Protein AF-A0A921H621-F1 (afdb_monomer_lite)

Structure (mmCIF, N/CA/C/O backbone):
data_AF-A0A921H621-F1
#
_entry.id   AF-A0A921H621-F1
#
loop_
_atom_site.group_PDB
_atom_site.id
_atom_site.type_symbol
_atom_site.label_atom_id
_atom_site.label_alt_id
_atom_site.label_comp_id
_atom_site.label_asym_id
_atom_site.label_entity_id
_atom_site.label_seq_id
_atom_site.pdbx_PDB_ins_code
_atom_site.Cartn_x
_atom_site.Cartn_y
_atom_site.Cartn_z
_atom_site.occupancy
_atom_site.B_iso_or_equiv
_atom_site.auth_seq_id
_atom_site.auth_comp_id
_atom_site.auth_asym_id
_atom_site.auth_atom_id
_atom_site.pdbx_PDB_model_num
ATOM 1 N N . THR A 1 1 ? -22.132 13.386 -13.753 1.00 52.19 1 THR A N 1
ATOM 2 C CA . THR A 1 1 ? -22.887 12.269 -14.350 1.00 52.19 1 THR A CA 1
ATOM 3 C C . THR A 1 1 ? -21.893 11.355 -15.025 1.00 52.19 1 THR A C 1
ATOM 5 O O . THR A 1 1 ? -20.913 11.857 -15.557 1.00 52.19 1 THR A O 1
ATOM 8 N N . TRP A 1 2 ? -22.067 10.043 -14.889 1.00 50.38 2 TRP A N 1
ATOM 9 C CA . TRP A 1 2 ? -21.289 9.062 -15.648 1.00 50.38 2 TRP A CA 1
ATOM 10 C C . TRP A 1 2 ? -21.918 8.936 -17.041 1.00 50.38 2 TRP A C 1
ATOM 12 O O . TRP A 1 2 ? -23.145 8.923 -17.140 1.00 50.38 2 TRP A O 1
ATOM 22 N N . GLU A 1 3 ? -21.096 8.891 -18.088 1.00 68.00 3 GLU A N 1
ATOM 23 C CA . GLU A 1 3 ? -21.515 8.662 -19.474 1.00 68.00 3 GLU A CA 1
ATOM 24 C C . GLU A 1 3 ? -20.720 7.474 -20.009 1.00 68.00 3 GLU A C 1
ATOM 26 O O . GLU A 1 3 ? -19.523 7.367 -19.742 1.00 68.00 3 GLU A O 1
ATOM 31 N N . GLU A 1 4 ? -21.371 6.597 -20.774 1.00 73.19 4 GLU A N 1
ATOM 32 C CA . GLU A 1 4 ? -20.728 5.403 -21.333 1.00 73.19 4 GLU A CA 1
ATOM 33 C C . GLU A 1 4 ? -19.503 5.757 -22.190 1.00 73.19 4 GLU A C 1
ATOM 35 O O . GLU A 1 4 ? -18.514 5.035 -22.185 1.00 73.19 4 GLU A O 1
ATOM 40 N N . ALA A 1 5 ? -19.522 6.917 -22.852 1.00 67.25 5 ALA A N 1
ATOM 41 C CA . ALA A 1 5 ? -18.410 7.428 -23.651 1.00 67.25 5 ALA A CA 1
ATOM 42 C C . ALA A 1 5 ? -17.109 7.668 -22.854 1.00 67.25 5 ALA A C 1
ATOM 44 O O . ALA A 1 5 ? -16.054 7.817 -23.463 1.00 67.25 5 ALA A O 1
ATOM 45 N N . PHE A 1 6 ? -17.162 7.700 -21.516 1.00 71.50 6 PHE A N 1
ATOM 46 C CA . PHE A 1 6 ? -15.984 7.831 -20.647 1.00 71.50 6 PHE A CA 1
ATOM 47 C C . PHE A 1 6 ? -15.452 6.488 -20.128 1.00 71.50 6 PHE A C 1
ATOM 49 O O . PHE A 1 6 ? -14.604 6.466 -19.235 1.00 71.50 6 PHE A O 1
ATOM 56 N N . ASP A 1 7 ? -15.961 5.367 -20.638 1.00 79.88 7 ASP A N 1
ATOM 57 C CA . ASP A 1 7 ? -15.446 4.042 -20.309 1.00 79.88 7 ASP A CA 1
ATOM 58 C C . ASP A 1 7 ? -14.025 3.867 -20.876 1.00 79.88 7 ASP A C 1
ATOM 60 O O . ASP A 1 7 ? -13.785 4.068 -22.069 1.00 79.88 7 ASP A O 1
ATOM 64 N N . LEU A 1 8 ? -13.084 3.464 -20.013 1.00 82.81 8 LEU A N 1
ATOM 65 C CA . LEU A 1 8 ? -11.672 3.263 -20.356 1.00 82.81 8 LEU A CA 1
ATOM 66 C C . LEU A 1 8 ? -11.482 2.294 -21.525 1.00 82.81 8 LEU A C 1
ATOM 68 O O . LEU A 1 8 ? -10.488 2.410 -22.236 1.00 82.81 8 LEU A O 1
ATOM 72 N N . LYS A 1 9 ? -12.430 1.376 -21.764 1.00 83.75 9 LYS A N 1
ATOM 73 C CA . LYS A 1 9 ? -12.361 0.440 -22.894 1.00 83.75 9 LYS A CA 1
ATOM 74 C C . LYS A 1 9 ? -12.246 1.138 -24.254 1.00 83.75 9 LYS A C 1
ATOM 76 O O . LYS A 1 9 ? -11.651 0.584 -25.170 1.00 83.75 9 LYS A O 1
ATOM 81 N N . TYR A 1 10 ? -12.790 2.351 -24.384 1.00 86.44 10 TYR A N 1
ATOM 82 C CA . TYR A 1 10 ? -12.729 3.132 -25.622 1.00 86.44 10 TYR A CA 1
ATOM 83 C C . TYR A 1 10 ? -11.367 3.803 -25.844 1.00 86.44 10 TYR A C 1
ATOM 85 O O . TYR A 1 10 ? -11.111 4.330 -26.923 1.00 86.44 10 TYR A O 1
ATOM 93 N N . GLU A 1 11 ? -10.477 3.759 -24.851 1.00 86.81 11 GLU A N 1
ATOM 94 C CA . GLU A 1 11 ? -9.093 4.213 -24.965 1.00 86.81 11 GLU A CA 1
ATOM 95 C C . GLU A 1 11 ? -8.113 3.062 -25.246 1.00 86.81 11 GLU A C 1
ATOM 97 O O . GLU A 1 11 ? -6.906 3.274 -25.150 1.00 86.81 11 GLU A O 1
ATOM 102 N N . MET A 1 12 ? -8.597 1.857 -25.565 1.00 89.25 12 MET A N 1
ATOM 103 C CA . MET A 1 12 ? -7.779 0.656 -25.758 1.00 89.25 12 MET A CA 1
ATOM 104 C C . MET A 1 12 ? -7.693 0.272 -27.242 1.00 89.25 12 MET A C 1
ATOM 106 O O . MET A 1 12 ? -8.711 0.162 -27.922 1.00 89.25 12 MET A O 1
ATOM 110 N N . GLY A 1 13 ? -6.481 0.026 -27.740 1.00 87.69 13 GLY A N 1
ATOM 111 C CA . GLY A 1 13 ? -6.232 -0.578 -29.053 1.00 87.69 13 GLY A CA 1
ATOM 112 C C . GLY A 1 13 ? -6.394 -2.098 -29.026 1.00 87.69 13 GLY A C 1
ATOM 113 O O . GLY A 1 13 ? -6.904 -2.684 -29.980 1.00 87.69 13 GLY A O 1
ATOM 114 N N . MET A 1 14 ? -6.030 -2.724 -27.905 1.00 87.88 14 MET A N 1
ATOM 115 C CA . MET A 1 14 ? -6.286 -4.128 -27.605 1.00 87.88 14 MET A CA 1
ATOM 116 C C . MET A 1 14 ? -6.887 -4.239 -26.201 1.00 87.88 14 MET A C 1
ATOM 118 O O . MET A 1 14 ? -6.365 -3.666 -25.250 1.00 87.88 14 MET A O 1
ATOM 122 N N . LEU A 1 15 ? -8.020 -4.930 -26.086 1.00 87.69 15 LEU A N 1
ATOM 123 C CA . LEU A 1 15 ? -8.720 -5.155 -24.821 1.00 87.69 15 LEU A CA 1
ATOM 124 C C . LEU A 1 15 ? -8.376 -6.553 -24.289 1.00 87.69 15 LEU A C 1
ATOM 126 O O . LEU A 1 15 ? -8.611 -7.521 -25.018 1.00 87.69 15 LEU A O 1
ATOM 130 N N . PRO A 1 16 ? -7.864 -6.695 -23.050 1.00 85.69 16 PRO A N 1
ATOM 131 C CA . PRO A 1 16 ? -7.760 -8.007 -22.430 1.00 85.69 16 PRO A CA 1
ATOM 132 C C . PRO A 1 16 ? -9.140 -8.564 -22.118 1.00 85.69 16 PRO A C 1
ATOM 134 O O . PRO A 1 16 ? -10.051 -7.823 -21.753 1.00 85.69 16 PRO A O 1
ATOM 137 N N . GLU A 1 17 ? -9.249 -9.888 -22.131 1.00 85.12 17 GLU A N 1
ATOM 138 C CA .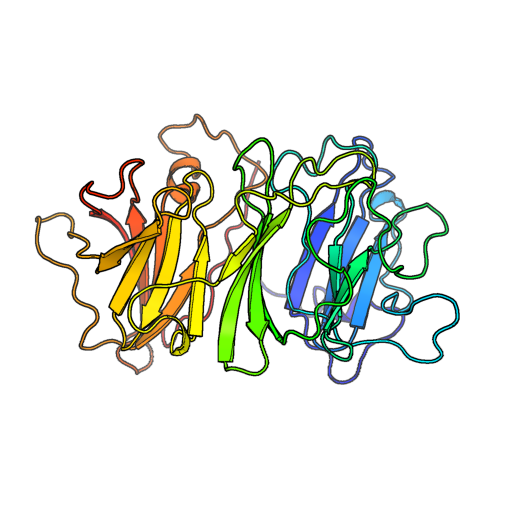 GLU A 1 17 ? -10.405 -10.596 -21.591 1.00 85.12 17 GLU A CA 1
ATOM 139 C C . GLU A 1 17 ? -9.979 -11.477 -20.403 1.00 85.12 17 GLU A C 1
ATOM 141 O O . GLU A 1 17 ? -9.191 -12.410 -20.590 1.00 85.12 17 GLU A O 1
ATOM 146 N N . PRO A 1 18 ? -10.475 -11.214 -19.174 1.00 88.44 18 PRO A N 1
ATOM 147 C CA . PRO A 1 18 ? -11.404 -10.140 -18.801 1.00 88.44 18 PRO A CA 1
ATOM 148 C C . PRO A 1 18 ? -10.720 -8.766 -18.641 1.00 88.44 18 PRO A C 1
ATOM 150 O O . PRO A 1 18 ? -9.624 -8.672 -18.085 1.00 88.44 18 PRO A O 1
ATOM 153 N N . PHE A 1 19 ? -11.406 -7.680 -19.017 1.00 89.44 19 PHE A N 1
ATOM 154 C CA . PHE A 1 19 ? -10.938 -6.311 -18.761 1.00 89.44 19 PHE A CA 1
ATOM 155 C C . PHE A 1 19 ? -11.317 -5.851 -17.348 1.00 89.44 19 PHE A C 1
ATOM 157 O O . PHE A 1 19 ? -12.438 -5.408 -17.095 1.00 89.44 19 PHE A O 1
ATOM 164 N N . ILE A 1 20 ? -10.372 -5.956 -16.409 1.00 90.31 20 ILE A N 1
ATOM 165 C CA . ILE A 1 20 ? -10.552 -5.510 -15.019 1.00 90.31 20 ILE A CA 1
ATOM 166 C C . ILE A 1 20 ? -9.404 -4.562 -14.651 1.00 90.31 20 ILE A C 1
ATOM 168 O O . ILE A 1 20 ? -8.333 -5.038 -14.266 1.00 90.31 20 ILE A O 1
ATOM 172 N N . PRO A 1 21 ? -9.594 -3.233 -14.770 1.00 91.06 21 PRO A N 1
ATOM 173 C CA . PRO A 1 21 ? -8.629 -2.243 -14.303 1.00 91.06 21 PRO A CA 1
ATOM 174 C C . PRO A 1 21 ? -8.384 -2.369 -12.799 1.00 91.06 21 PRO A C 1
ATOM 176 O O . PRO A 1 21 ? -9.325 -2.420 -12.008 1.00 91.06 21 PRO A O 1
ATOM 179 N N . THR A 1 22 ? -7.117 -2.389 -12.401 1.00 92.31 22 THR A N 1
ATOM 180 C CA . THR A 1 22 ? -6.699 -2.513 -10.998 1.00 92.31 22 THR A CA 1
ATOM 181 C C . THR A 1 22 ? -5.927 -1.295 -10.506 1.00 92.31 22 THR A C 1
ATOM 183 O O . THR A 1 22 ? -5.959 -0.992 -9.316 1.00 92.31 22 THR A O 1
ATOM 186 N N . CYS A 1 23 ? -5.262 -0.563 -11.403 1.00 91.12 23 CYS A N 1
ATOM 187 C CA . CYS A 1 23 ? -4.542 0.662 -11.074 1.00 91.12 23 CYS A CA 1
ATOM 188 C C . CYS A 1 23 ? -4.456 1.575 -12.301 1.00 91.12 23 CYS A C 1
ATOM 190 O O . CYS A 1 23 ? -4.172 1.109 -13.403 1.00 91.12 23 CYS A O 1
ATOM 192 N N . VAL A 1 24 ? -4.653 2.879 -12.102 1.00 88.38 24 VAL A N 1
ATOM 193 C CA . VAL A 1 24 ? -4.317 3.909 -13.091 1.00 88.38 24 VAL A CA 1
ATOM 194 C C . VAL A 1 24 ? -3.426 4.932 -12.410 1.00 88.38 24 VAL A C 1
ATOM 196 O O . VAL A 1 24 ? -3.808 5.499 -11.388 1.00 88.38 24 VAL A O 1
ATOM 199 N N . THR A 1 25 ? -2.251 5.187 -12.979 1.00 85.38 25 THR A N 1
ATOM 200 C CA . THR A 1 25 ? -1.370 6.259 -12.514 1.00 85.38 25 THR A CA 1
ATOM 201 C C . THR A 1 25 ? -0.901 7.108 -13.680 1.00 85.38 25 THR A C 1
ATOM 203 O O . THR A 1 25 ? -0.588 6.600 -14.757 1.00 85.38 25 THR A O 1
ATOM 206 N N . SER A 1 26 ? -0.825 8.412 -13.456 1.00 81.69 26 SER A N 1
ATOM 207 C CA . SER A 1 26 ? -0.150 9.333 -14.361 1.00 81.69 26 SER A CA 1
ATOM 208 C C . SER A 1 26 ? 1.239 9.614 -13.821 1.00 81.69 26 SER A C 1
ATOM 210 O O . SER A 1 26 ? 1.422 9.778 -12.620 1.00 81.69 26 SER A O 1
ATOM 212 N N . ILE A 1 27 ? 2.218 9.677 -14.707 1.00 79.31 27 ILE A N 1
ATOM 213 C CA . ILE A 1 27 ? 3.593 10.041 -14.401 1.00 79.31 27 ILE A CA 1
ATOM 214 C C . ILE A 1 27 ? 3.958 11.153 -15.368 1.00 79.31 27 ILE A C 1
ATOM 216 O O . ILE A 1 27 ? 3.923 10.949 -16.578 1.00 79.31 27 ILE A O 1
ATOM 220 N N . ALA A 1 28 ? 4.261 12.338 -14.850 1.00 65.44 28 ALA A N 1
ATOM 221 C CA . ALA A 1 28 ? 4.497 13.523 -15.660 1.00 65.44 28 ALA A CA 1
ATOM 222 C C . ALA A 1 28 ? 5.966 13.942 -15.551 1.00 65.44 28 ALA A C 1
ATOM 224 O O . ALA A 1 28 ? 6.347 14.639 -14.612 1.00 65.44 28 ALA A O 1
ATOM 225 N N . PRO A 1 29 ? 6.824 13.589 -16.520 1.00 57.16 29 PRO A N 1
ATOM 226 C CA . PRO A 1 29 ? 8.098 14.269 -16.634 1.00 57.16 29 PRO A CA 1
ATOM 227 C C . PRO A 1 29 ? 7.849 15.775 -16.721 1.00 57.16 29 PRO A C 1
ATOM 229 O O . PRO A 1 29 ? 6.798 16.201 -17.190 1.00 57.16 29 PRO A O 1
ATOM 232 N N . ARG A 1 30 ? 8.811 16.579 -16.268 1.00 54.41 30 ARG A N 1
ATOM 233 C CA . ARG A 1 30 ? 8.772 18.054 -16.167 1.00 54.41 30 ARG A CA 1
ATOM 234 C C . ARG A 1 30 ? 8.197 18.812 -17.392 1.00 54.41 30 ARG A C 1
ATOM 236 O O . ARG A 1 30 ? 7.908 20.001 -17.285 1.00 54.41 30 ARG A O 1
ATOM 243 N N . ASP A 1 31 ? 8.027 18.146 -18.531 1.00 57.22 31 ASP A N 1
ATOM 244 C CA . ASP A 1 31 ? 7.355 18.615 -19.737 1.00 57.22 31 ASP A CA 1
ATOM 245 C C . ASP A 1 31 ? 6.106 17.750 -20.040 1.00 57.22 31 ASP A C 1
ATOM 247 O O . ASP A 1 31 ? 6.178 16.524 -20.172 1.00 57.22 31 ASP A O 1
ATOM 251 N N . TRP A 1 32 ? 4.950 18.413 -20.175 1.00 56.50 32 TRP A N 1
ATOM 252 C CA . TRP A 1 32 ? 3.639 17.802 -20.433 1.00 56.50 32 TRP A CA 1
ATOM 253 C C . TRP A 1 32 ? 3.633 16.876 -21.658 1.00 56.50 32 TRP A C 1
ATOM 255 O O . TRP A 1 32 ? 2.858 15.918 -21.684 1.00 56.50 32 TRP A O 1
ATOM 265 N N . SER A 1 33 ? 4.522 17.111 -22.630 1.00 59.31 33 SER A N 1
ATOM 266 C CA . SER A 1 33 ? 4.672 16.291 -23.839 1.00 59.31 33 SER A CA 1
ATOM 267 C C . SER A 1 33 ? 5.149 14.850 -23.582 1.00 59.31 33 SER A C 1
ATOM 269 O O . SER A 1 33 ? 5.024 13.995 -24.463 1.00 59.31 33 SER A O 1
ATOM 271 N N . TYR A 1 34 ? 5.622 14.543 -22.367 1.00 66.12 34 TYR A N 1
ATOM 272 C CA . TYR A 1 34 ? 6.113 13.213 -21.993 1.00 66.12 34 TYR A CA 1
ATOM 273 C C . TYR A 1 34 ? 5.295 12.526 -20.900 1.00 66.12 34 TYR A C 1
ATOM 275 O O . TYR A 1 34 ? 5.684 11.451 -20.443 1.00 66.12 34 TYR A O 1
ATOM 283 N N . THR A 1 35 ? 4.152 13.085 -20.495 1.00 77.25 35 THR A N 1
ATOM 284 C CA . THR A 1 35 ? 3.306 12.447 -19.475 1.00 77.25 35 THR A CA 1
ATOM 285 C C . THR A 1 35 ? 2.885 11.051 -19.930 1.00 77.25 35 THR A C 1
ATOM 287 O O . THR A 1 35 ? 2.374 10.876 -21.038 1.00 77.25 35 THR A O 1
ATOM 290 N N . ARG A 1 36 ? 3.117 10.050 -19.080 1.00 81.12 36 ARG A N 1
ATOM 291 C CA . ARG A 1 36 ? 2.735 8.654 -19.284 1.00 81.12 36 ARG A CA 1
ATOM 292 C C . ARG A 1 36 ? 1.560 8.321 -18.383 1.00 81.12 36 ARG A C 1
ATOM 294 O O . ARG A 1 36 ? 1.655 8.491 -17.172 1.00 81.12 36 ARG A O 1
ATOM 301 N N . ASN A 1 37 ? 0.474 7.823 -18.960 1.00 87.12 37 ASN A N 1
ATOM 302 C CA . ASN A 1 37 ? -0.556 7.153 -18.178 1.00 87.12 37 ASN A CA 1
ATOM 303 C C . ASN A 1 37 ? -0.293 5.658 -18.230 1.00 87.12 37 ASN A C 1
ATOM 305 O O . ASN A 1 37 ? -0.152 5.099 -19.314 1.00 87.12 37 ASN A O 1
ATOM 309 N N . ILE A 1 38 ? -0.263 5.030 -17.064 1.00 90.38 38 ILE A N 1
ATOM 310 C CA . ILE A 1 38 ? -0.059 3.598 -16.898 1.00 90.38 38 ILE A CA 1
ATOM 311 C C . ILE A 1 38 ? -1.359 3.019 -16.370 1.00 90.38 38 ILE A C 1
ATOM 313 O O . ILE A 1 38 ? -1.913 3.521 -15.391 1.00 90.38 38 ILE A O 1
ATOM 317 N N . LEU A 1 39 ? -1.840 1.985 -17.044 1.00 92.94 39 LEU A N 1
ATOM 318 C CA . LEU A 1 39 ? -3.021 1.225 -16.679 1.00 92.94 39 LEU A CA 1
ATOM 319 C C . LEU A 1 39 ? -2.582 -0.208 -16.395 1.00 92.94 39 LEU A C 1
ATOM 321 O O . LEU A 1 39 ? -2.021 -0.877 -17.258 1.00 92.94 39 LEU A O 1
ATOM 325 N N . LEU A 1 40 ? -2.850 -0.671 -15.182 1.00 94.81 40 LEU A N 1
ATOM 326 C CA . LEU A 1 40 ? -2.719 -2.072 -14.817 1.00 94.81 40 LEU A CA 1
ATOM 327 C C . LEU A 1 40 ? -4.103 -2.707 -14.846 1.00 94.81 40 LEU A C 1
ATOM 329 O O . LEU A 1 40 ? -5.074 -2.132 -14.345 1.00 94.81 40 LEU A O 1
ATOM 333 N N . THR A 1 41 ? -4.178 -3.904 -15.404 1.00 93.50 41 THR A N 1
ATOM 334 C CA . THR A 1 41 ? -5.318 -4.804 -15.238 1.00 93.50 41 THR A CA 1
ATOM 335 C C . THR A 1 41 ? -4.898 -6.000 -14.385 1.00 93.50 41 THR A C 1
ATOM 337 O O . THR A 1 41 ? -3.776 -6.059 -13.881 1.00 93.50 41 THR A O 1
ATOM 340 N N . THR A 1 42 ? -5.787 -6.969 -14.185 1.00 88.81 42 THR A N 1
ATOM 341 C CA . THR A 1 42 ? -5.431 -8.235 -13.524 1.00 88.81 42 THR A CA 1
ATOM 342 C C . THR A 1 42 ? -4.451 -9.089 -14.338 1.00 88.81 42 THR A C 1
ATOM 344 O O . THR A 1 42 ? -3.848 -10.007 -13.780 1.00 88.81 42 THR A O 1
ATOM 347 N N . THR A 1 43 ? -4.290 -8.815 -15.636 1.00 90.44 43 THR A N 1
ATOM 348 C CA . THR A 1 43 ? -3.511 -9.646 -16.567 1.00 90.44 43 THR A CA 1
ATOM 349 C C . THR A 1 43 ? -2.438 -8.893 -17.341 1.00 90.44 43 THR A C 1
ATOM 351 O O . THR A 1 43 ? -1.474 -9.510 -17.780 1.00 90.44 43 THR A O 1
ATOM 354 N N . GLU A 1 44 ? -2.589 -7.584 -17.524 1.00 93.31 44 GLU A N 1
ATOM 355 C CA . GLU A 1 44 ? -1.813 -6.815 -18.496 1.00 93.31 44 GLU A CA 1
ATOM 356 C C . GLU A 1 44 ? -1.422 -5.425 -17.995 1.00 93.31 44 GLU A C 1
ATOM 358 O O . GLU A 1 44 ? -2.106 -4.822 -17.163 1.00 93.31 44 GLU A O 1
ATOM 363 N N . VAL A 1 45 ? -0.319 -4.913 -18.545 1.00 94.44 45 VAL A N 1
ATOM 364 C CA . VAL A 1 45 ? 0.223 -3.576 -18.278 1.00 94.44 45 VAL A CA 1
ATOM 365 C C . VAL A 1 45 ? 0.140 -2.763 -19.557 1.00 94.44 45 VAL A C 1
ATOM 367 O O . VAL A 1 45 ? 0.691 -3.164 -20.576 1.00 94.44 45 VAL A O 1
ATOM 370 N N . TYR A 1 46 ? -0.476 -1.594 -19.491 1.00 92.06 46 TYR A N 1
ATOM 371 C CA . TYR A 1 46 ? -0.598 -0.667 -20.606 1.00 92.06 46 TYR A CA 1
ATOM 372 C C . TYR A 1 46 ? 0.031 0.675 -20.261 1.00 92.06 46 TYR A C 1
ATOM 374 O O . TYR A 1 46 ? -0.063 1.149 -19.128 1.00 92.06 46 TYR A O 1
ATOM 382 N N . CYS A 1 47 ? 0.633 1.323 -21.254 1.00 89.06 47 CYS A N 1
ATOM 383 C CA . CYS A 1 47 ? 1.213 2.652 -21.116 1.00 89.06 47 CYS A CA 1
ATOM 384 C C . CYS A 1 47 ? 0.877 3.493 -22.348 1.00 89.06 47 CYS A C 1
ATOM 386 O O . CYS A 1 47 ? 0.974 3.006 -23.472 1.00 89.06 47 CYS A O 1
ATOM 388 N N . LYS A 1 48 ? 0.488 4.756 -22.150 1.00 85.06 48 LYS A N 1
ATOM 389 C CA . LYS A 1 48 ? 0.244 5.709 -23.244 1.00 85.06 48 LYS A CA 1
ATOM 390 C C . LYS A 1 48 ? 0.868 7.069 -22.962 1.00 85.06 48 LYS A C 1
ATOM 392 O O . LYS A 1 48 ? 0.926 7.502 -21.809 1.00 85.06 48 LYS A O 1
ATOM 397 N N . ASN A 1 49 ? 1.291 7.773 -24.013 1.00 79.44 49 ASN A N 1
ATOM 398 C CA . ASN A 1 49 ? 1.729 9.168 -23.922 1.00 79.44 49 ASN A CA 1
ATOM 399 C C . ASN A 1 49 ? 0.520 10.111 -24.057 1.00 79.44 49 ASN A C 1
ATOM 401 O O . ASN A 1 49 ? -0.154 10.129 -25.087 1.00 79.44 49 ASN A O 1
ATOM 405 N N . VAL A 1 50 ? 0.277 10.922 -23.025 1.00 74.12 50 VAL A N 1
ATOM 406 C CA . VAL A 1 50 ? -0.858 11.857 -22.952 1.00 74.12 50 VAL A CA 1
ATOM 407 C C . VAL A 1 50 ? -0.686 13.052 -23.893 1.00 74.12 50 VAL A C 1
ATOM 409 O O . VAL A 1 50 ? -1.656 13.503 -24.495 1.00 74.12 50 VAL A O 1
ATOM 412 N N . GLY A 1 51 ? 0.538 13.558 -24.059 1.00 67.31 51 GLY A N 1
ATOM 413 C CA . GLY A 1 51 ? 0.822 14.763 -24.845 1.00 67.31 51 GLY A CA 1
ATOM 414 C C . GLY A 1 51 ? 0.644 14.593 -26.355 1.00 67.31 51 GLY A C 1
ATOM 415 O O . GLY A 1 51 ? 0.575 15.580 -27.0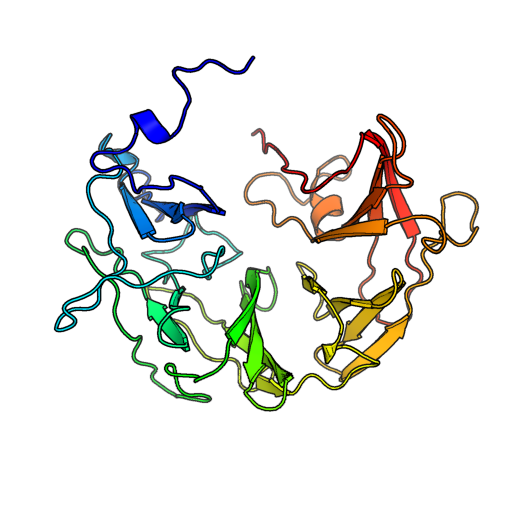77 1.00 67.31 51 GLY A O 1
ATOM 416 N N . SER A 1 52 ? 0.565 13.353 -26.839 1.00 67.56 52 SER A N 1
ATOM 417 C CA . SER A 1 52 ? 0.434 13.035 -28.267 1.00 67.56 52 SER A CA 1
ATOM 418 C C . SER A 1 52 ? -0.952 12.499 -28.659 1.00 67.56 52 SER A C 1
ATOM 420 O O . SER A 1 52 ? -1.161 12.167 -29.820 1.00 67.56 52 SER A O 1
ATOM 422 N N . GLY A 1 53 ? -1.900 12.414 -27.714 1.00 66.06 53 GLY A N 1
ATOM 423 C CA . GLY A 1 53 ? -3.262 11.931 -27.981 1.00 66.06 53 GLY A CA 1
ATOM 424 C C . GLY A 1 53 ? -3.370 10.429 -28.275 1.00 66.06 53 GLY A C 1
ATOM 425 O O . GLY A 1 53 ? -4.371 10.003 -28.846 1.00 66.06 53 GLY A O 1
ATOM 426 N N . TYR A 1 54 ? -2.359 9.633 -27.910 1.00 76.88 54 TYR A N 1
ATOM 427 C CA . TYR A 1 54 ? -2.364 8.188 -28.148 1.00 76.88 54 TYR A CA 1
ATOM 428 C C . TYR A 1 54 ? -3.357 7.450 -27.241 1.00 76.88 54 TYR A C 1
ATOM 430 O O . TYR A 1 54 ? -3.678 7.895 -26.135 1.00 76.88 54 TYR A O 1
ATOM 438 N N . ILE A 1 55 ? -3.799 6.289 -27.718 1.00 85.44 55 ILE A N 1
ATOM 439 C CA . ILE A 1 55 ? -4.562 5.289 -26.965 1.00 85.44 55 ILE A CA 1
ATOM 440 C C . ILE A 1 55 ? -3.607 4.294 -26.279 1.00 85.44 55 ILE A C 1
ATOM 442 O O . ILE A 1 55 ? -2.399 4.314 -26.511 1.00 85.44 55 ILE A O 1
ATOM 446 N N . TYR A 1 56 ? -4.131 3.424 -25.421 1.00 88.69 56 TYR A N 1
ATOM 447 C CA . TYR A 1 56 ? -3.407 2.267 -24.899 1.00 88.69 56 TYR A CA 1
ATOM 448 C C . TYR A 1 56 ? -3.333 1.182 -25.980 1.00 88.69 56 TYR A C 1
ATOM 450 O O . TYR A 1 56 ? -4.268 0.406 -26.138 1.00 88.69 56 TYR A O 1
ATOM 458 N N . GLU A 1 57 ? -2.257 1.156 -26.764 1.00 86.12 57 GLU A N 1
ATOM 459 C CA . GLU A 1 57 ? -2.176 0.314 -27.967 1.00 86.12 57 GLU A CA 1
ATOM 460 C C . GLU A 1 57 ? -2.027 -1.182 -27.657 1.00 86.12 57 GLU A C 1
ATOM 462 O O . GLU A 1 57 ? -2.956 -1.954 -27.884 1.00 86.12 57 GLU A O 1
ATOM 467 N N . LEU A 1 58 ? -0.859 -1.585 -27.149 1.00 89.38 58 LEU A N 1
ATOM 468 C CA . LEU A 1 58 ? -0.493 -2.976 -26.885 1.00 89.38 58 LEU A CA 1
ATOM 469 C C . LEU A 1 58 ? 0.014 -3.140 -25.442 1.00 89.38 58 LEU A C 1
ATOM 471 O O . LEU A 1 58 ? 0.581 -2.192 -24.885 1.00 89.38 58 LEU A O 1
ATOM 475 N N . PRO A 1 59 ? -0.159 -4.330 -24.841 1.00 91.50 59 PRO A N 1
ATOM 476 C CA . PRO A 1 59 ? 0.374 -4.644 -23.526 1.00 91.50 59 PRO A CA 1
ATOM 477 C C . PRO A 1 59 ? 1.907 -4.632 -23.535 1.00 91.50 59 PRO A C 1
ATOM 479 O O . PRO A 1 59 ? 2.541 -5.047 -24.502 1.00 91.50 59 PRO A O 1
ATOM 482 N N . GLN A 1 60 ? 2.493 -4.171 -22.431 1.00 92.88 60 GLN A N 1
ATOM 483 C CA . GLN A 1 60 ? 3.938 -3.985 -22.239 1.00 92.88 60 GLN A CA 1
ATOM 484 C C . GLN A 1 60 ? 4.508 -4.846 -21.097 1.00 92.88 60 GLN A C 1
ATOM 486 O O . GLN A 1 60 ? 5.659 -4.683 -20.686 1.00 92.88 60 GLN A O 1
ATOM 491 N N . ASN A 1 61 ? 3.711 -5.771 -20.553 1.00 94.25 61 ASN A N 1
ATOM 492 C CA . ASN A 1 61 ? 4.112 -6.753 -19.537 1.00 94.25 61 ASN A CA 1
ATOM 493 C C . ASN A 1 61 ? 4.817 -7.971 -20.145 1.00 94.25 61 ASN A C 1
ATOM 495 O O . ASN A 1 61 ? 4.494 -9.110 -19.824 1.00 94.25 61 ASN A O 1
ATOM 499 N N . ASN A 1 62 ? 5.772 -7.733 -21.033 1.00 93.94 62 ASN A N 1
ATOM 500 C CA . ASN A 1 62 ? 6.710 -8.720 -21.552 1.00 93.94 62 ASN A CA 1
ATOM 501 C C . ASN A 1 62 ? 8.136 -8.329 -21.152 1.00 93.94 62 ASN A C 1
ATOM 503 O O . ASN A 1 62 ? 8.414 -7.163 -20.882 1.00 93.94 62 ASN A O 1
ATOM 507 N N . ILE A 1 63 ? 9.050 -9.292 -21.134 1.00 93.19 63 ILE A N 1
ATOM 508 C CA . ILE A 1 63 ? 10.491 -9.044 -21.032 1.00 93.19 63 ILE A CA 1
ATOM 509 C C . ILE A 1 63 ? 11.131 -9.534 -22.330 1.00 93.19 63 ILE A C 1
ATOM 511 O O . ILE A 1 63 ? 10.706 -10.541 -22.895 1.00 93.19 63 ILE A O 1
ATOM 515 N N . LEU A 1 64 ? 12.123 -8.796 -22.837 1.00 87.69 64 LEU A N 1
ATOM 516 C CA . LEU A 1 64 ? 12.874 -9.212 -24.021 1.00 87.69 64 LEU A CA 1
ATOM 517 C C . LEU A 1 64 ? 13.442 -10.623 -23.795 1.00 87.69 64 LEU A C 1
ATOM 519 O O . LEU A 1 64 ? 13.964 -10.892 -22.721 1.00 87.69 64 LEU A O 1
ATOM 523 N N . GLU A 1 65 ? 13.356 -11.491 -24.805 1.00 86.88 65 GLU A N 1
ATOM 524 C CA . GLU A 1 65 ? 13.757 -12.914 -24.749 1.00 86.88 65 GLU A CA 1
ATOM 525 C C . GLU A 1 65 ? 12.771 -13.856 -24.033 1.00 86.88 65 GLU A C 1
ATOM 527 O O . GLU A 1 65 ? 12.936 -15.073 -24.113 1.00 86.88 65 GLU A O 1
ATOM 532 N N . GLU A 1 66 ? 11.704 -13.342 -23.415 1.00 92.12 66 GLU A N 1
ATOM 533 C CA . GLU A 1 66 ? 10.623 -14.167 -22.871 1.00 92.12 66 GLU A CA 1
ATOM 534 C C . GLU A 1 66 ? 9.441 -14.241 -23.846 1.00 92.12 66 GLU A C 1
ATOM 536 O O . GLU A 1 66 ? 8.985 -13.235 -24.388 1.00 92.12 66 GLU A O 1
ATOM 541 N N . GLU A 1 67 ? 8.920 -15.449 -24.078 1.00 84.31 67 GLU A N 1
ATOM 542 C CA . GLU A 1 67 ? 7.839 -15.672 -25.054 1.00 84.31 67 GLU A CA 1
ATOM 543 C C . GLU A 1 67 ? 6.462 -15.205 -24.566 1.00 84.31 67 GLU A C 1
ATOM 545 O O . GLU A 1 67 ? 5.550 -15.015 -25.372 1.00 84.31 67 GLU A O 1
ATOM 550 N N . LYS A 1 68 ? 6.277 -15.075 -23.248 1.00 88.94 68 LYS A N 1
ATOM 551 C CA . LYS A 1 68 ? 4.972 -14.832 -22.627 1.00 88.94 68 LYS A CA 1
ATOM 552 C C . LYS A 1 68 ? 4.951 -13.513 -21.879 1.00 88.94 68 LYS A C 1
ATOM 554 O O . LYS A 1 68 ? 5.941 -13.099 -21.283 1.00 88.94 68 LYS A O 1
ATOM 559 N N . THR A 1 69 ? 3.778 -12.893 -21.879 1.00 92.31 69 THR A N 1
ATOM 560 C CA . THR A 1 69 ? 3.463 -11.818 -20.948 1.00 92.31 69 THR A CA 1
ATOM 561 C C . THR A 1 69 ? 3.227 -12.373 -19.540 1.00 92.31 69 THR A C 1
ATOM 563 O O . THR A 1 69 ? 2.994 -13.573 -19.372 1.00 92.31 69 THR A O 1
ATOM 566 N N . PHE A 1 70 ? 3.287 -11.508 -18.527 1.00 95.06 70 PHE A N 1
ATOM 567 C CA . PHE A 1 70 ? 3.109 -11.885 -17.120 1.00 95.06 70 PHE A CA 1
ATOM 568 C C . PHE A 1 70 ? 2.003 -11.086 -16.425 1.00 95.06 70 PHE A C 1
ATOM 570 O O . PHE A 1 70 ? 1.812 -9.901 -16.700 1.00 95.06 70 PHE A O 1
ATOM 577 N N . LYS A 1 71 ? 1.301 -11.691 -15.466 1.00 95.62 71 LYS A N 1
ATOM 578 C CA . LYS A 1 71 ? 0.363 -10.968 -14.596 1.00 95.62 71 LYS A CA 1
ATOM 579 C C . LYS A 1 71 ? 1.089 -10.018 -13.652 1.00 95.62 71 LYS A C 1
ATOM 581 O O . LYS A 1 71 ? 2.204 -10.280 -13.203 1.00 95.62 71 LYS A O 1
ATOM 586 N N . VAL A 1 72 ? 0.420 -8.920 -13.312 1.00 95.81 72 VAL A N 1
ATOM 587 C CA . VAL A 1 72 ? 0.996 -7.838 -12.512 1.00 95.81 72 VAL A CA 1
ATOM 588 C C . VAL A 1 72 ? 0.213 -7.613 -11.221 1.00 95.81 72 VAL A C 1
ATOM 590 O O . VAL A 1 72 ? -1.013 -7.725 -11.184 1.00 95.81 72 VAL A O 1
ATOM 593 N N . ALA A 1 73 ? 0.920 -7.282 -10.141 1.00 97.12 73 ALA A N 1
ATOM 594 C CA . ALA A 1 73 ? 0.293 -6.802 -8.914 1.00 97.12 73 ALA A CA 1
ATOM 595 C C . ALA A 1 73 ? -0.454 -5.468 -9.148 1.00 97.12 73 ALA A C 1
ATOM 597 O O . ALA A 1 73 ? -0.032 -4.668 -9.983 1.00 97.12 73 ALA A O 1
ATOM 598 N N . PRO A 1 74 ? -1.530 -5.172 -8.394 1.00 95.38 74 PRO A N 1
ATOM 599 C CA . PRO A 1 74 ? -2.414 -4.026 -8.638 1.00 95.38 74 PRO A CA 1
ATOM 600 C C . PRO A 1 74 ? -1.841 -2.692 -8.118 1.00 95.38 74 PRO A C 1
ATOM 602 O O . PRO A 1 74 ? -2.521 -1.931 -7.433 1.00 95.38 74 PRO A O 1
ATOM 605 N N . VAL A 1 75 ? -0.566 -2.410 -8.384 1.00 94.31 75 VAL A N 1
ATOM 606 C CA . VAL A 1 75 ? 0.138 -1.231 -7.871 1.00 94.31 75 VAL A CA 1
ATOM 607 C C . VAL A 1 75 ? 1.307 -0.852 -8.773 1.00 94.31 75 VAL A C 1
ATOM 609 O O . VAL A 1 75 ? 2.111 -1.696 -9.165 1.00 94.31 75 VAL A O 1
ATOM 612 N N . VAL A 1 76 ? 1.430 0.442 -9.060 1.00 93.50 76 VAL A N 1
ATOM 613 C CA . VAL A 1 76 ? 2.641 1.011 -9.655 1.00 93.50 76 VAL A CA 1
ATOM 614 C C . VAL A 1 76 ? 3.537 1.539 -8.543 1.00 93.50 76 VAL A C 1
ATOM 616 O O . VAL A 1 76 ? 3.153 2.458 -7.817 1.00 93.50 76 VAL A O 1
ATOM 619 N N . ILE A 1 77 ? 4.735 0.968 -8.423 1.00 92.88 77 ILE A N 1
ATOM 620 C CA . ILE A 1 77 ? 5.736 1.404 -7.453 1.00 92.88 77 ILE A CA 1
ATOM 621 C C . ILE A 1 77 ? 6.627 2.455 -8.115 1.00 92.88 77 ILE A C 1
ATOM 623 O O . ILE A 1 77 ? 7.320 2.185 -9.097 1.00 92.88 77 ILE A O 1
ATOM 627 N N . THR A 1 78 ? 6.582 3.675 -7.596 1.00 88.25 78 THR A N 1
ATOM 628 C CA . THR A 1 78 ? 7.322 4.827 -8.119 1.00 88.25 78 THR A CA 1
ATOM 629 C C . THR A 1 78 ? 7.399 5.923 -7.051 1.00 88.25 78 THR A C 1
ATOM 631 O O . THR A 1 78 ? 7.043 5.710 -5.894 1.00 88.25 78 THR A O 1
ATOM 634 N N . SER A 1 79 ? 7.881 7.111 -7.404 1.00 76.38 79 SER A N 1
ATOM 635 C CA . SER A 1 79 ? 7.984 8.213 -6.452 1.00 76.38 79 SER A CA 1
ATOM 636 C C . SER A 1 79 ? 6.594 8.659 -5.986 1.00 76.38 79 SER A C 1
ATOM 638 O O . SER A 1 79 ? 5.752 9.030 -6.800 1.00 76.38 79 SER A O 1
ATOM 640 N N . GLY A 1 80 ? 6.348 8.674 -4.673 1.00 63.09 80 GLY A N 1
ATOM 641 C CA . GLY A 1 80 ? 5.166 9.318 -4.095 1.00 63.09 80 GLY A CA 1
ATOM 642 C C . GLY A 1 80 ? 5.252 10.853 -4.043 1.00 63.09 80 GLY A C 1
ATOM 643 O O . GLY A 1 80 ? 4.255 11.532 -3.791 1.00 63.09 80 GLY A O 1
ATOM 644 N N . GLU A 1 81 ? 6.435 11.418 -4.290 1.00 63.50 81 GLU A N 1
ATOM 645 C CA . GLU A 1 81 ? 6.703 12.856 -4.287 1.00 63.50 81 GLU A CA 1
ATOM 646 C C . GLU A 1 81 ? 7.035 13.352 -5.693 1.00 63.50 81 GLU A C 1
ATOM 648 O O . GLU A 1 81 ? 7.810 12.731 -6.419 1.00 63.50 81 GLU A O 1
ATOM 653 N N . ASP A 1 82 ? 6.431 14.477 -6.074 1.00 55.94 82 ASP A N 1
ATOM 654 C CA . ASP A 1 82 ? 6.718 15.209 -7.304 1.00 55.94 82 ASP A CA 1
ATOM 655 C C . ASP A 1 82 ? 6.861 14.338 -8.562 1.00 55.94 82 ASP A C 1
ATOM 657 O O . ASP A 1 82 ? 7.765 14.537 -9.378 1.00 55.94 82 ASP A O 1
ATOM 661 N N . ILE A 1 83 ? 5.896 13.434 -8.787 1.00 57.12 83 ILE A N 1
ATOM 662 C CA . ILE A 1 83 ? 5.748 12.694 -10.057 1.00 57.12 83 ILE A CA 1
ATOM 663 C C . ILE A 1 83 ? 5.718 13.614 -11.287 1.00 57.12 83 ILE A C 1
ATOM 665 O O . ILE A 1 83 ? 5.793 13.114 -12.402 1.00 57.12 83 ILE A O 1
ATOM 669 N N . THR A 1 84 ? 5.536 14.926 -11.068 1.00 52.78 84 THR A N 1
ATOM 670 C CA . THR A 1 84 ? 5.413 16.000 -12.054 1.00 52.78 84 THR A CA 1
ATOM 671 C C . THR A 1 84 ? 6.714 16.767 -12.332 1.00 52.78 84 THR A C 1
ATOM 673 O O . THR A 1 84 ? 6.705 17.685 -13.150 1.00 52.78 84 THR A O 1
ATOM 676 N N . SER A 1 85 ? 7.813 16.495 -11.614 1.00 55.38 85 SER A N 1
ATOM 677 C CA . SER A 1 85 ? 9.080 17.243 -11.756 1.00 55.38 85 SER A CA 1
ATOM 678 C C . SER A 1 85 ? 10.296 16.365 -12.073 1.00 55.38 85 SER A C 1
ATOM 680 O O . SER A 1 85 ? 11.369 16.895 -12.378 1.00 55.38 85 SER A O 1
ATOM 682 N N . GLN A 1 86 ? 10.136 15.038 -12.055 1.00 61.16 86 GLN A N 1
ATOM 683 C CA . GLN A 1 86 ? 11.227 14.090 -12.272 1.00 61.16 86 GLN A CA 1
ATOM 684 C C . GLN A 1 86 ? 11.443 13.779 -13.756 1.00 61.16 86 GLN A C 1
ATOM 686 O O . GLN A 1 86 ? 10.499 13.563 -14.508 1.00 61.16 86 GLN A O 1
ATOM 691 N N . TRP A 1 87 ? 12.703 13.715 -14.184 1.00 59.50 87 TRP A N 1
ATOM 692 C CA . TRP A 1 87 ? 13.060 13.172 -15.495 1.00 59.50 87 TRP A CA 1
ATOM 693 C C . TRP A 1 87 ? 12.983 11.643 -15.430 1.00 59.50 87 TRP A C 1
ATOM 695 O O . TRP A 1 87 ? 13.821 11.037 -14.768 1.00 59.50 87 TRP A O 1
ATOM 705 N N . GLU A 1 88 ? 11.969 11.056 -16.077 1.00 68.50 88 GLU A N 1
ATOM 706 C CA . GLU A 1 88 ? 11.769 9.601 -16.220 1.00 68.50 88 GLU A CA 1
ATOM 707 C C . GLU A 1 88 ? 11.863 8.834 -14.885 1.00 68.50 88 GLU A C 1
ATOM 709 O O . GLU A 1 88 ? 12.825 8.096 -14.665 1.00 68.50 88 GLU A O 1
ATOM 714 N N . PRO A 1 89 ? 10.917 8.999 -13.940 1.00 75.81 89 PRO A N 1
ATOM 715 C CA . PRO A 1 89 ? 10.967 8.218 -12.707 1.00 75.81 89 PRO A CA 1
ATOM 716 C C . PRO A 1 89 ? 10.844 6.724 -13.043 1.00 75.81 89 PRO A C 1
ATOM 718 O O . PRO A 1 89 ? 10.065 6.361 -13.931 1.00 75.81 89 PRO A O 1
ATOM 721 N N . PRO A 1 90 ? 11.595 5.837 -12.364 1.00 86.19 90 PRO A N 1
ATOM 722 C CA . PRO A 1 90 ? 11.445 4.416 -12.606 1.00 86.19 90 PRO A CA 1
ATOM 723 C C . PRO A 1 90 ? 10.030 3.980 -12.218 1.00 86.19 90 PRO A C 1
ATOM 725 O O . PRO A 1 90 ? 9.456 4.429 -11.218 1.00 86.19 90 PRO A O 1
ATOM 728 N N . VAL A 1 91 ? 9.492 3.074 -13.021 1.00 90.69 91 VAL A N 1
ATOM 729 C CA . VAL A 1 91 ? 8.234 2.387 -12.757 1.00 90.69 91 VAL A CA 1
ATOM 730 C C . VAL A 1 91 ? 8.568 0.952 -12.452 1.00 90.69 91 VAL A C 1
ATOM 732 O O . VAL A 1 91 ? 8.960 0.202 -13.342 1.00 90.69 91 VAL A O 1
ATOM 735 N N . ILE A 1 92 ? 8.438 0.591 -11.185 1.00 94.81 92 ILE A N 1
ATOM 736 C CA . ILE A 1 92 ? 8.644 -0.765 -10.712 1.00 94.81 92 ILE A CA 1
ATOM 737 C C . ILE A 1 92 ? 7.274 -1.430 -10.599 1.00 94.81 92 ILE A C 1
ATOM 739 O O . ILE A 1 92 ? 6.318 -0.860 -10.070 1.00 94.81 92 ILE A O 1
ATOM 743 N N . LEU A 1 93 ? 7.189 -2.647 -11.113 1.00 97.19 93 LEU A N 1
ATOM 744 C CA . LEU A 1 93 ? 6.020 -3.509 -11.058 1.00 97.19 93 LEU A CA 1
ATOM 745 C C . LEU A 1 93 ? 6.422 -4.834 -10.407 1.00 97.19 93 LEU A C 1
ATOM 747 O O . LEU A 1 93 ? 7.609 -5.155 -10.288 1.00 97.19 93 LEU A O 1
ATOM 751 N N . TYR A 1 94 ? 5.425 -5.610 -9.995 1.00 97.94 94 TYR A N 1
ATOM 752 C CA . TYR A 1 94 ? 5.641 -6.956 -9.484 1.00 97.94 94 TYR A CA 1
ATOM 753 C C . TYR A 1 94 ? 4.972 -7.972 -10.403 1.00 97.94 94 TYR A C 1
ATOM 755 O O . TYR A 1 94 ? 3.749 -7.970 -10.533 1.00 97.94 94 TYR A O 1
ATOM 763 N N . ASP A 1 95 ? 5.788 -8.806 -11.038 1.00 97.56 95 ASP A N 1
ATOM 764 C CA . ASP A 1 95 ? 5.369 -9.958 -11.830 1.00 97.56 95 ASP A CA 1
ATOM 765 C C . ASP A 1 95 ? 4.931 -11.068 -10.866 1.00 97.56 95 ASP A C 1
ATOM 767 O O . ASP A 1 95 ? 5.743 -11.600 -10.100 1.00 97.56 95 ASP A O 1
ATOM 771 N N . THR A 1 96 ? 3.632 -11.373 -10.876 1.00 97.12 96 THR A N 1
ATOM 772 C CA . THR A 1 96 ? 3.001 -12.344 -9.971 1.00 97.12 96 THR A CA 1
ATOM 773 C C . THR A 1 96 ? 2.990 -13.767 -10.518 1.00 97.12 96 THR A C 1
ATOM 775 O O . THR A 1 96 ? 2.738 -14.689 -9.749 1.00 97.12 96 THR A O 1
ATOM 778 N N . ASP A 1 97 ? 3.284 -13.973 -11.804 1.00 96.94 97 ASP A N 1
ATOM 779 C CA . ASP A 1 97 ? 3.432 -15.322 -12.360 1.00 96.94 97 ASP A CA 1
ATOM 780 C C . ASP A 1 97 ? 4.828 -15.888 -12.050 1.00 96.94 97 ASP A C 1
ATOM 782 O O . ASP A 1 97 ? 4.976 -17.088 -11.818 1.00 96.94 97 ASP A O 1
ATOM 786 N N . ASN A 1 98 ? 5.849 -15.023 -11.999 1.00 96.75 98 ASN A N 1
ATOM 787 C CA . ASN A 1 98 ? 7.247 -15.412 -11.776 1.00 96.75 98 ASN A CA 1
ATOM 788 C C . ASN A 1 98 ? 7.841 -14.894 -10.453 1.00 96.75 98 ASN A C 1
ATOM 790 O O . ASN A 1 98 ? 9.034 -15.076 -10.205 1.00 96.75 98 ASN A O 1
ATOM 794 N N . ASN A 1 99 ? 7.035 -14.253 -9.600 1.00 98.00 99 ASN A N 1
ATOM 795 C CA . ASN A 1 99 ? 7.411 -13.776 -8.265 1.00 98.00 99 ASN A CA 1
ATOM 796 C C . ASN A 1 99 ? 8.701 -12.934 -8.248 1.00 98.00 99 ASN A C 1
ATOM 798 O O . ASN A 1 99 ? 9.692 -13.253 -7.573 1.00 98.00 99 ASN A O 1
ATOM 802 N N . ARG A 1 100 ? 8.686 -11.838 -9.014 1.00 97.75 100 ARG A N 1
ATOM 803 C CA . ARG A 1 100 ? 9.849 -10.963 -9.213 1.00 97.75 100 ARG A CA 1
ATOM 804 C C . ARG A 1 100 ? 9.475 -9.500 -9.441 1.00 97.75 100 ARG A C 1
ATOM 806 O O . ARG A 1 100 ? 8.401 -9.179 -9.938 1.00 97.75 100 ARG A O 1
ATOM 813 N N . PHE A 1 101 ? 10.401 -8.608 -9.115 1.00 98.06 101 PHE A N 1
ATOM 814 C CA . PHE A 1 101 ? 10.323 -7.200 -9.486 1.00 98.06 101 PHE A CA 1
ATOM 815 C C . PHE A 1 101 ? 10.779 -6.999 -10.931 1.00 98.06 101 PHE A C 1
ATOM 817 O O . PHE A 1 101 ? 11.796 -7.548 -11.360 1.00 98.06 101 PHE A O 1
ATOM 824 N N . VAL A 1 102 ? 10.050 -6.157 -11.657 1.00 97.00 102 VAL A N 1
ATOM 825 C CA . VAL A 1 102 ? 10.365 -5.747 -13.029 1.00 97.00 102 VAL A CA 1
ATOM 826 C C . VAL A 1 102 ? 10.237 -4.232 -13.147 1.00 97.00 102 VAL A C 1
ATOM 828 O O . VAL A 1 102 ? 9.556 -3.593 -12.348 1.00 97.00 102 VAL A O 1
ATOM 831 N N . GLN A 1 103 ? 10.898 -3.642 -14.133 1.00 94.44 103 GLN A N 1
ATOM 832 C CA . GLN A 1 103 ? 10.844 -2.214 -14.414 1.00 94.44 103 GLN A CA 1
ATOM 833 C C . GLN A 1 103 ? 10.254 -1.988 -15.801 1.00 94.44 103 GLN A C 1
ATOM 835 O O . GLN A 1 103 ? 10.762 -2.545 -16.774 1.00 94.44 103 GLN A O 1
ATOM 840 N N . LEU A 1 104 ? 9.208 -1.167 -15.882 1.00 91.88 104 LEU A N 1
ATOM 841 C CA . LEU A 1 104 ? 8.614 -0.746 -17.148 1.00 91.88 104 LEU A CA 1
ATOM 842 C C . LEU A 1 104 ? 9.524 0.283 -17.823 1.00 91.88 104 LEU A C 1
ATOM 844 O O . LEU A 1 104 ? 9.917 1.273 -17.197 1.00 91.88 104 LEU A O 1
ATOM 848 N N . ASP A 1 105 ? 9.861 0.057 -19.092 1.00 85.88 105 ASP A N 1
ATOM 849 C CA . ASP A 1 105 ? 10.663 1.001 -19.858 1.00 85.88 105 ASP A CA 1
ATOM 850 C C . ASP A 1 105 ? 9.796 2.160 -20.365 1.00 85.88 105 ASP A C 1
ATOM 852 O O . ASP A 1 105 ? 8.912 1.981 -21.198 1.00 85.88 105 ASP A O 1
ATOM 856 N N . LEU A 1 106 ? 10.047 3.361 -19.840 1.00 79.81 106 LEU A N 1
ATOM 857 C CA . LEU A 1 106 ? 9.327 4.576 -20.226 1.00 79.81 106 LEU A CA 1
ATOM 858 C C . LEU A 1 106 ? 10.035 5.399 -21.311 1.00 79.81 106 LEU A C 1
ATOM 860 O O . LEU A 1 106 ?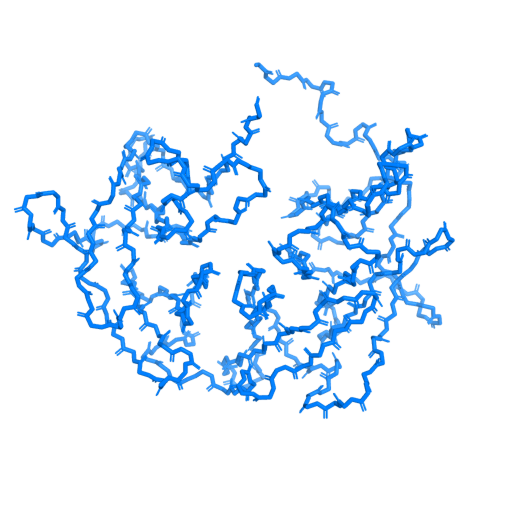 9.543 6.480 -21.659 1.00 79.81 106 LEU A O 1
ATOM 864 N N . THR A 1 107 ? 11.167 4.922 -21.841 1.00 73.19 107 THR A N 1
ATOM 865 C CA . THR A 1 107 ? 11.851 5.583 -22.962 1.00 73.19 107 THR A CA 1
ATOM 866 C C . THR A 1 107 ? 10.919 5.713 -24.169 1.00 73.19 107 THR A C 1
ATOM 868 O O . THR A 1 107 ? 9.902 5.030 -24.281 1.00 73.19 107 THR A O 1
ATOM 871 N N . TRP A 1 108 ? 11.229 6.627 -25.092 1.00 63.03 108 TRP A N 1
ATOM 872 C CA . TRP A 1 108 ? 10.360 6.926 -26.242 1.00 63.03 108 TRP A CA 1
ATOM 873 C C . TRP A 1 108 ? 9.975 5.688 -27.074 1.00 63.03 108 TRP A C 1
ATOM 875 O O . TRP A 1 108 ? 8.863 5.620 -27.587 1.00 63.03 108 TRP A O 1
ATOM 885 N N . ASN A 1 109 ? 10.879 4.715 -27.189 1.00 65.06 109 ASN A N 1
ATOM 886 C CA . ASN A 1 109 ? 10.685 3.438 -27.878 1.00 65.06 109 ASN A CA 1
ATOM 887 C C . ASN A 1 109 ? 10.553 2.241 -26.915 1.00 65.06 109 ASN A C 1
ATOM 889 O O . ASN A 1 109 ? 10.610 1.093 -27.361 1.00 65.06 109 ASN A O 1
ATOM 893 N N . GLY A 1 110 ? 10.406 2.498 -25.613 1.00 71.06 110 GLY A N 1
ATOM 894 C CA . GLY A 1 110 ? 10.161 1.479 -24.603 1.00 71.06 110 GLY A CA 1
ATOM 895 C C . GLY A 1 110 ? 8.820 0.801 -24.865 1.00 71.06 110 GLY A C 1
ATOM 896 O O . GLY A 1 110 ? 7.785 1.457 -24.963 1.00 71.06 110 GLY A O 1
ATOM 897 N N . THR A 1 111 ? 8.850 -0.517 -25.038 1.00 75.44 111 THR A N 1
ATOM 898 C CA . THR A 1 111 ? 7.661 -1.330 -25.359 1.00 75.44 111 THR A CA 1
ATOM 899 C C . THR A 1 111 ? 7.503 -2.528 -24.432 1.00 75.44 111 THR A C 1
ATOM 901 O O . THR A 1 111 ? 6.575 -3.309 -24.600 1.00 75.44 111 THR A O 1
ATOM 904 N N . SER A 1 112 ? 8.402 -2.682 -23.460 1.00 88.62 112 SER A N 1
ATOM 905 C CA . SER A 1 112 ? 8.472 -3.859 -22.606 1.00 88.62 112 SER A CA 1
ATOM 906 C C . SER A 1 112 ? 9.005 -3.516 -21.218 1.00 88.62 112 SER A C 1
ATOM 908 O O . SER A 1 112 ? 9.509 -2.422 -20.947 1.00 88.62 112 SER A O 1
ATOM 910 N N . CYS A 1 113 ? 8.935 -4.497 -20.333 1.00 94.31 113 CYS A N 1
ATOM 911 C CA . CYS A 1 113 ? 9.604 -4.491 -19.047 1.00 94.31 113 CYS A CA 1
ATOM 912 C C . CYS A 1 113 ? 11.010 -5.106 -19.143 1.00 94.31 113 CYS A C 1
ATOM 914 O O . CYS A 1 113 ? 11.389 -5.733 -20.135 1.00 94.31 113 CYS A O 1
ATOM 916 N N . ARG A 1 114 ? 11.787 -4.937 -18.073 1.00 93.88 114 ARG A N 1
ATOM 917 C CA . ARG A 1 114 ? 13.074 -5.608 -17.839 1.00 93.88 114 ARG A CA 1
ATOM 918 C C . ARG A 1 114 ? 13.229 -5.982 -16.371 1.00 93.88 114 ARG A C 1
ATOM 920 O O . ARG A 1 114 ? 12.622 -5.348 -15.509 1.00 93.88 114 AR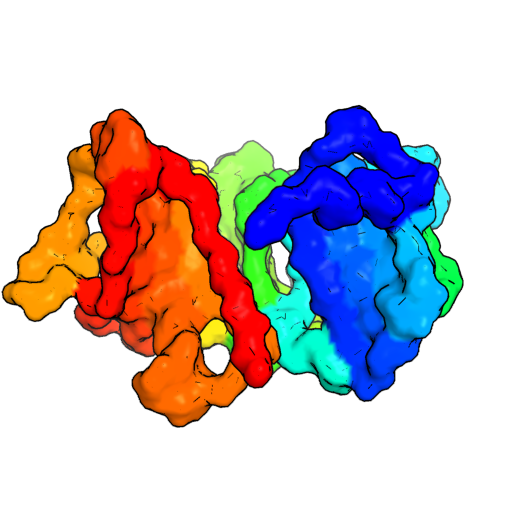G A O 1
ATOM 927 N N . ILE A 1 115 ? 14.102 -6.938 -16.067 1.00 94.44 115 ILE A N 1
ATOM 928 C CA . ILE A 1 115 ? 14.582 -7.111 -14.691 1.00 94.44 115 ILE A CA 1
ATOM 929 C C . ILE A 1 115 ? 15.539 -5.945 -14.390 1.00 94.44 115 ILE A C 1
ATOM 931 O O . ILE A 1 115 ? 16.492 -5.738 -15.145 1.00 94.44 115 ILE A O 1
ATOM 935 N N . PRO A 1 116 ? 15.288 -5.134 -13.349 1.00 92.50 116 PRO A N 1
ATOM 936 C CA . PRO A 1 116 ? 16.129 -3.981 -13.058 1.00 92.50 116 PRO A CA 1
ATOM 937 C C . PRO A 1 116 ? 17.505 -4.414 -12.540 1.00 92.50 116 PRO A C 1
ATOM 939 O O . PRO A 1 116 ? 17.619 -5.276 -11.671 1.00 92.50 116 PRO A O 1
ATOM 942 N N . THR A 1 117 ? 18.554 -3.761 -13.039 1.00 90.12 117 THR A N 1
ATOM 943 C CA . THR A 1 117 ? 19.932 -3.951 -12.567 1.00 90.12 117 THR A CA 1
ATOM 944 C C . THR A 1 117 ? 20.266 -2.904 -11.512 1.00 90.12 117 THR A C 1
ATOM 946 O O . THR A 1 117 ? 20.190 -1.702 -11.772 1.00 90.12 117 THR A O 1
ATOM 949 N N . LEU A 1 118 ? 20.679 -3.348 -10.325 1.00 91.00 118 LEU A N 1
ATOM 950 C CA . LEU A 1 118 ? 21.004 -2.471 -9.201 1.00 91.00 118 LEU A CA 1
ATOM 951 C C . LEU A 1 118 ? 22.516 -2.349 -8.998 1.00 91.00 118 LEU A C 1
ATOM 953 O O . LEU A 1 118 ? 23.255 -3.320 -9.121 1.00 91.00 118 LEU A O 1
ATOM 957 N N . LYS A 1 119 ? 22.983 -1.152 -8.615 1.00 88.38 119 LYS A N 1
ATOM 958 C CA . LYS A 1 119 ? 24.399 -0.926 -8.253 1.00 88.38 119 LYS A CA 1
ATOM 959 C C . LYS A 1 119 ? 24.822 -1.713 -7.009 1.00 88.38 119 LYS A C 1
ATOM 961 O O . LYS A 1 119 ? 25.969 -2.130 -6.906 1.00 88.38 119 LYS A O 1
ATOM 966 N N . LYS A 1 120 ? 23.904 -1.854 -6.051 1.00 93.31 120 LYS A N 1
ATOM 967 C CA . LYS A 1 120 ? 24.055 -2.658 -4.838 1.00 93.31 120 LYS A CA 1
ATOM 968 C C . LYS A 1 120 ? 22.758 -3.426 -4.646 1.00 93.31 120 LYS A C 1
ATOM 970 O O . LYS A 1 120 ? 21.720 -2.806 -4.424 1.00 93.31 120 LYS A O 1
ATOM 975 N N . GLU A 1 121 ? 22.844 -4.745 -4.731 1.00 95.81 121 GLU A N 1
ATOM 976 C CA . GLU A 1 121 ? 21.732 -5.635 -4.427 1.00 95.81 121 GLU A CA 1
ATOM 977 C C . GLU A 1 121 ? 21.782 -6.026 -2.941 1.00 95.81 121 GLU A C 1
ATOM 979 O O . GLU A 1 121 ? 22.775 -6.558 -2.450 1.00 95.81 121 GLU A O 1
ATOM 984 N N . ILE A 1 122 ? 20.725 -5.685 -2.214 1.00 97.56 122 ILE A N 1
ATOM 985 C CA . ILE A 1 122 ? 20.431 -6.078 -0.833 1.00 97.56 122 ILE A CA 1
ATOM 986 C C . ILE A 1 122 ? 19.556 -7.342 -0.818 1.00 97.56 122 ILE A C 1
ATOM 988 O O . ILE A 1 122 ? 19.721 -8.194 0.053 1.00 97.56 122 ILE A O 1
ATOM 992 N N . TRP A 1 123 ? 18.635 -7.473 -1.778 1.00 96.81 123 TRP A N 1
ATOM 993 C CA . TRP A 1 123 ? 17.819 -8.672 -2.007 1.00 96.81 123 TRP A CA 1
ATOM 994 C C . TRP A 1 123 ? 17.624 -8.919 -3.504 1.00 96.81 123 TRP A C 1
ATOM 996 O O . TRP A 1 123 ? 17.585 -7.954 -4.269 1.00 96.81 123 TRP A O 1
ATOM 1006 N N . PRO A 1 124 ? 17.454 -10.176 -3.939 1.00 96.44 124 PRO A N 1
ATOM 1007 C CA . PRO A 1 124 ? 17.296 -10.477 -5.355 1.00 96.44 124 PRO A CA 1
ATOM 1008 C C . PRO A 1 124 ? 16.000 -9.881 -5.914 1.00 96.44 124 PRO A C 1
ATOM 1010 O O . PRO A 1 124 ? 14.960 -9.884 -5.251 1.00 96.44 124 PRO A O 1
ATOM 1013 N N . MET A 1 125 ? 16.043 -9.404 -7.161 1.00 96.69 125 MET A N 1
ATOM 1014 C CA . MET A 1 125 ? 14.833 -8.981 -7.886 1.00 96.69 125 MET A CA 1
ATOM 1015 C C . MET A 1 125 ? 13.897 -10.151 -8.188 1.00 96.69 125 MET A C 1
ATOM 1017 O O . MET A 1 125 ? 12.684 -9.966 -8.186 1.00 96.69 125 MET A O 1
ATOM 1021 N N . VAL A 1 126 ? 14.437 -11.358 -8.372 1.00 96.88 126 VAL A N 1
ATOM 1022 C CA . VAL A 1 126 ? 13.659 -12.603 -8.375 1.00 96.88 126 VAL A CA 1
ATOM 1023 C C . VAL A 1 126 ? 13.518 -13.074 -6.935 1.00 96.88 126 VAL A C 1
ATOM 1025 O O . VAL A 1 126 ? 14.453 -13.622 -6.356 1.00 96.88 126 VAL A O 1
ATOM 1028 N N . THR A 1 127 ? 12.365 -12.806 -6.328 1.00 97.44 127 THR A N 1
ATOM 1029 C CA . THR A 1 127 ? 12.197 -12.973 -4.880 1.00 97.44 127 THR A CA 1
ATOM 1030 C C . THR A 1 127 ? 11.713 -14.375 -4.512 1.00 97.44 127 THR A C 1
ATOM 1032 O O . THR A 1 127 ? 12.004 -14.854 -3.414 1.00 97.44 127 THR A O 1
ATOM 1035 N N . GLY A 1 128 ? 10.947 -15.015 -5.407 1.00 97.81 128 GLY A N 1
ATOM 1036 C CA . GLY A 1 128 ? 10.243 -16.266 -5.124 1.00 97.81 128 GLY A CA 1
ATOM 1037 C C . GLY A 1 128 ? 9.152 -16.132 -4.053 1.00 97.81 128 GLY A C 1
ATOM 1038 O O . GLY A 1 128 ? 8.788 -17.133 -3.444 1.00 97.81 128 GLY A O 1
ATOM 1039 N N . LYS A 1 129 ? 8.675 -14.911 -3.778 1.00 98.56 129 LYS A N 1
ATOM 1040 C CA . LYS A 1 129 ? 7.648 -14.600 -2.775 1.00 98.56 129 LYS A CA 1
ATOM 1041 C C . LYS A 1 129 ? 6.355 -14.131 -3.440 1.00 98.56 129 LYS A C 1
ATOM 1043 O O . LYS A 1 129 ? 6.396 -13.461 -4.466 1.00 98.56 129 LYS A O 1
ATOM 1048 N N . ASP A 1 130 ? 5.217 -14.400 -2.826 1.00 98.50 130 ASP A N 1
ATOM 1049 C CA . ASP A 1 130 ? 3.928 -13.932 -3.328 1.00 98.50 130 ASP A CA 1
ATOM 1050 C C . ASP A 1 130 ? 3.696 -12.467 -2.943 1.00 98.50 130 ASP A C 1
ATOM 1052 O O . ASP A 1 130 ? 4.034 -12.031 -1.837 1.00 98.50 130 ASP A O 1
ATOM 1056 N N . PHE A 1 131 ? 3.086 -11.694 -3.839 1.00 98.44 131 PHE A N 1
ATOM 1057 C CA . PHE A 1 131 ? 2.698 -10.315 -3.548 1.00 98.44 131 PHE A CA 1
ATOM 1058 C C . PHE A 1 131 ? 1.596 -10.251 -2.479 1.00 98.44 131 PHE A C 1
ATOM 1060 O O . PHE A 1 131 ? 0.620 -10.999 -2.543 1.00 98.44 131 PHE A O 1
ATOM 1067 N N . VAL A 1 132 ? 1.716 -9.321 -1.523 1.00 98.38 132 VAL A N 1
ATOM 1068 C CA . VAL A 1 132 ? 0.682 -9.073 -0.500 1.00 98.38 132 VAL A CA 1
ATOM 1069 C C . VAL A 1 132 ? 0.168 -7.640 -0.549 1.00 98.38 132 VAL A C 1
ATOM 1071 O O . VAL A 1 132 ? -1.039 -7.425 -0.631 1.00 98.38 132 VAL A O 1
ATOM 1074 N N . TYR A 1 133 ? 1.061 -6.656 -0.477 1.00 98.31 133 TYR A N 1
ATOM 1075 C CA . TYR A 1 133 ? 0.687 -5.243 -0.447 1.00 98.31 133 TYR A CA 1
ATOM 1076 C C . TYR A 1 133 ? 1.854 -4.373 -0.905 1.00 98.31 133 TYR A C 1
ATOM 1078 O O . TYR A 1 133 ? 3.009 -4.716 -0.664 1.00 98.31 133 TYR A O 1
ATOM 1086 N N . ALA A 1 134 ? 1.571 -3.217 -1.499 1.00 97.12 134 ALA A N 1
ATOM 1087 C CA . ALA A 1 134 ? 2.561 -2.161 -1.629 1.00 97.12 134 ALA A CA 1
ATOM 1088 C C . ALA A 1 134 ? 1.907 -0.785 -1.641 1.00 97.12 134 ALA A C 1
ATOM 1090 O O . ALA A 1 134 ? 0.737 -0.641 -1.988 1.00 97.12 134 ALA A O 1
ATOM 1091 N N . THR A 1 135 ? 2.692 0.232 -1.303 1.00 94.12 135 THR A N 1
ATOM 1092 C CA . THR A 1 135 ? 2.300 1.628 -1.489 1.00 94.12 135 THR A CA 1
ATOM 1093 C C . THR A 1 135 ? 3.515 2.525 -1.654 1.00 94.12 135 THR A C 1
ATOM 1095 O O . THR A 1 135 ? 4.578 2.274 -1.080 1.00 94.12 135 THR A O 1
ATOM 1098 N N . ASN A 1 136 ? 3.318 3.612 -2.393 1.00 92.06 136 ASN A N 1
ATOM 1099 C CA . ASN A 1 136 ? 4.235 4.744 -2.423 1.00 92.06 136 ASN A CA 1
ATOM 1100 C C . ASN A 1 136 ? 3.940 5.644 -1.214 1.00 92.06 136 ASN A C 1
ATOM 1102 O O . ASN A 1 136 ? 2.788 5.751 -0.782 1.00 92.06 136 ASN A O 1
ATOM 1106 N N . THR A 1 137 ? 4.962 6.289 -0.660 1.00 90.44 137 THR A N 1
ATOM 1107 C CA . THR A 1 137 ? 4.837 7.210 0.477 1.00 90.44 137 THR A CA 1
ATOM 1108 C C . THR A 1 137 ? 5.656 8.478 0.227 1.00 90.44 137 THR A C 1
ATOM 1110 O O . THR A 1 137 ? 6.289 8.639 -0.816 1.00 90.44 137 THR A O 1
ATOM 1113 N N . ARG A 1 138 ? 5.637 9.413 1.182 1.00 85.12 138 ARG A N 1
ATOM 1114 C CA . ARG A 1 138 ? 6.480 10.623 1.188 1.00 85.12 138 ARG A CA 1
ATOM 1115 C C . ARG A 1 138 ? 7.674 10.494 2.136 1.00 85.12 138 ARG A C 1
ATOM 1117 O O . ARG A 1 138 ? 8.378 11.465 2.394 1.00 85.12 138 ARG A O 1
ATOM 1124 N N . GLN A 1 139 ? 7.926 9.301 2.668 1.00 81.06 139 GLN A N 1
ATOM 1125 C CA . GLN A 1 139 ? 9.056 9.063 3.563 1.00 81.06 139 GLN A CA 1
ATOM 1126 C C . GLN A 1 139 ? 10.380 9.177 2.817 1.00 81.06 139 GLN A C 1
ATOM 1128 O O . GLN A 1 139 ? 10.524 8.606 1.739 1.00 81.06 139 GLN A O 1
ATOM 1133 N N . ASN A 1 140 ? 11.361 9.853 3.424 1.00 70.75 140 ASN A N 1
ATOM 1134 C CA . ASN A 1 140 ? 12.727 9.969 2.905 1.00 70.75 140 ASN A CA 1
ATOM 1135 C C . ASN A 1 140 ? 12.781 10.337 1.408 1.00 70.75 140 ASN A C 1
ATOM 1137 O O . ASN A 1 140 ? 13.419 9.635 0.626 1.00 70.75 140 ASN A O 1
ATOM 1141 N N . TYR A 1 141 ? 12.092 11.414 1.019 1.00 65.56 141 TYR A N 1
ATOM 1142 C CA . TYR A 1 141 ? 12.036 11.888 -0.368 1.00 65.56 141 TYR A CA 1
ATOM 1143 C C . TYR A 1 141 ? 11.479 10.834 -1.344 1.00 65.56 141 TYR A C 1
ATOM 1145 O O . TYR A 1 141 ? 12.124 10.490 -2.332 1.00 65.56 141 TYR A O 1
ATOM 1153 N N . ALA A 1 142 ? 10.289 10.304 -1.031 1.00 76.56 142 ALA A N 1
ATOM 1154 C CA . ALA A 1 142 ? 9.543 9.298 -1.799 1.00 76.56 142 ALA A CA 1
ATOM 1155 C C . ALA A 1 142 ? 10.054 7.850 -1.778 1.00 76.56 142 ALA A C 1
ATOM 1157 O O . ALA A 1 142 ? 10.467 7.276 -2.789 1.00 76.56 142 ALA A O 1
ATOM 1158 N N . SER A 1 143 ? 9.929 7.216 -0.618 1.00 89.50 143 SER A N 1
ATOM 1159 C CA . SER A 1 143 ? 10.091 5.771 -0.485 1.00 89.50 143 SER A CA 1
ATOM 1160 C C . SER A 1 143 ? 8.816 5.017 -0.871 1.00 89.50 143 SER A C 1
ATOM 1162 O O . SER A 1 143 ? 7.712 5.557 -0.879 1.00 89.50 143 SER A O 1
ATOM 1164 N N . SER A 1 144 ? 8.971 3.738 -1.180 1.00 93.94 144 SER A N 1
ATOM 1165 C CA . SER A 1 144 ? 7.877 2.793 -1.383 1.00 93.94 144 SER A CA 1
ATOM 1166 C C . SER A 1 144 ? 8.096 1.571 -0.513 1.00 93.94 144 SER A C 1
ATOM 1168 O O . SER A 1 144 ? 9.229 1.119 -0.355 1.00 93.94 144 SER A O 1
ATOM 1170 N N . PHE A 1 145 ? 7.020 1.025 0.036 1.00 96.62 145 PHE A N 1
ATOM 1171 C CA . PHE A 1 145 ? 7.077 -0.142 0.911 1.00 96.62 145 PHE A CA 1
ATOM 1172 C C . PHE A 1 145 ? 6.236 -1.259 0.327 1.00 96.62 145 PHE A C 1
ATOM 1174 O O . PHE A 1 145 ? 5.094 -1.039 -0.071 1.00 96.62 145 PHE A O 1
ATOM 1181 N N . ILE A 1 146 ? 6.824 -2.449 0.282 1.00 98.25 146 ILE A N 1
ATOM 1182 C CA . ILE A 1 146 ? 6.250 -3.653 -0.301 1.00 98.25 146 ILE A CA 1
ATOM 1183 C C . ILE A 1 146 ? 6.280 -4.759 0.749 1.00 98.25 146 ILE A C 1
ATOM 1185 O O . ILE A 1 146 ? 7.280 -4.952 1.438 1.00 98.25 146 ILE A O 1
ATOM 1189 N N . ILE A 1 147 ? 5.185 -5.501 0.849 1.00 98.75 147 ILE A N 1
ATOM 1190 C CA . ILE A 1 147 ? 5.050 -6.693 1.674 1.00 98.75 147 ILE A CA 1
ATOM 1191 C C . ILE A 1 147 ? 4.911 -7.883 0.733 1.00 98.75 147 ILE A C 1
ATOM 1193 O O . ILE A 1 147 ? 4.002 -7.917 -0.101 1.00 98.75 147 ILE A O 1
ATOM 1197 N N . LEU A 1 148 ? 5.808 -8.855 0.885 1.00 98.75 148 LEU A N 1
ATOM 1198 C CA . LEU A 1 148 ? 5.768 -10.125 0.162 1.00 98.75 148 LEU A CA 1
ATOM 1199 C C . LEU A 1 148 ? 5.683 -11.290 1.152 1.00 98.75 148 LEU A C 1
ATOM 1201 O O . LEU A 1 148 ? 6.221 -11.203 2.256 1.00 98.75 148 LEU A O 1
ATOM 1205 N N . ARG A 1 149 ? 5.039 -12.385 0.757 1.00 98.62 149 ARG A N 1
ATOM 1206 C CA . ARG A 1 149 ? 4.889 -13.610 1.549 1.00 98.62 149 ARG A CA 1
ATOM 1207 C C . ARG A 1 149 ? 5.813 -14.698 1.021 1.00 9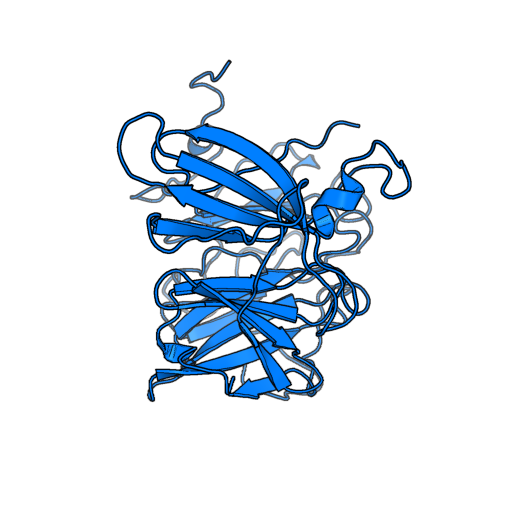8.62 149 ARG A C 1
ATOM 1209 O O . ARG A 1 149 ? 5.787 -15.003 -0.162 1.00 98.62 149 ARG A O 1
ATOM 1216 N N . ASP A 1 150 ? 6.623 -15.292 1.884 1.00 98.19 150 ASP A N 1
ATOM 1217 C CA . ASP A 1 150 ? 7.459 -16.430 1.502 1.00 98.19 150 ASP A CA 1
ATOM 1218 C C . ASP A 1 150 ? 6.733 -17.783 1.609 1.00 98.19 150 ASP A C 1
ATOM 1220 O O . ASP A 1 150 ? 5.616 -17.884 2.118 1.00 98.19 150 ASP A O 1
ATOM 1224 N N . ASN A 1 151 ? 7.406 -18.847 1.165 1.00 97.00 151 ASN A N 1
ATOM 1225 C CA . ASN A 1 151 ? 6.874 -20.214 1.164 1.00 97.00 151 ASN A CA 1
ATOM 1226 C C . ASN A 1 151 ? 6.592 -20.781 2.570 1.00 97.00 151 ASN A C 1
ATOM 1228 O O . ASN A 1 151 ? 5.886 -21.778 2.692 1.00 97.00 151 ASN A O 1
ATOM 1232 N N . ASN A 1 152 ? 7.112 -20.153 3.631 1.00 96.94 152 ASN A N 1
ATOM 1233 C CA . ASN A 1 152 ? 6.817 -20.499 5.024 1.00 96.94 152 ASN A CA 1
ATOM 1234 C C . ASN A 1 152 ? 5.659 -19.658 5.589 1.00 96.94 152 ASN A C 1
ATOM 1236 O O . ASN A 1 152 ? 5.454 -19.618 6.804 1.00 96.94 152 ASN A O 1
ATOM 1240 N N . ASN A 1 153 ? 4.914 -18.973 4.714 1.00 96.56 153 ASN A N 1
ATOM 1241 C CA . ASN A 1 153 ? 3.839 -18.046 5.045 1.00 96.56 153 ASN A CA 1
ATOM 1242 C C . ASN A 1 153 ? 4.303 -16.839 5.886 1.00 96.56 153 ASN A C 1
ATOM 1244 O O . ASN A 1 153 ? 3.482 -16.194 6.537 1.00 96.56 153 ASN A O 1
ATOM 1248 N N . LYS A 1 154 ? 5.604 -16.509 5.882 1.00 98.25 154 LYS A N 1
ATOM 1249 C CA . LYS A 1 154 ? 6.140 -15.337 6.587 1.00 98.25 154 LYS A CA 1
ATOM 1250 C C . LYS A 1 154 ? 6.097 -14.104 5.701 1.00 98.25 154 LYS A C 1
ATOM 1252 O O . LYS A 1 154 ? 6.387 -14.168 4.507 1.00 98.25 154 LYS A O 1
ATOM 1257 N N . LEU A 1 155 ? 5.744 -12.969 6.299 1.00 98.69 155 LEU A N 1
ATOM 1258 C CA . LEU A 1 155 ? 5.678 -11.683 5.613 1.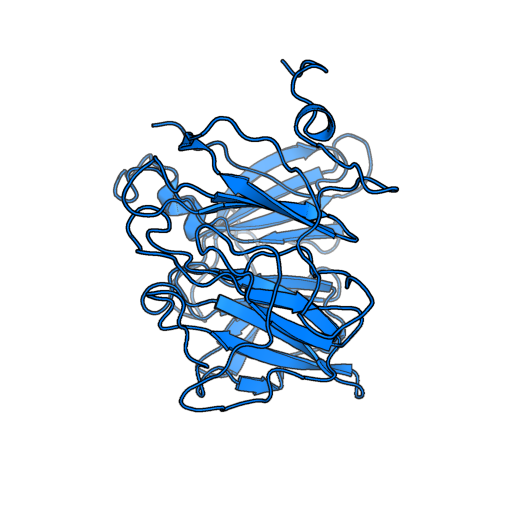00 98.69 155 LEU A CA 1
ATOM 1259 C C . LEU A 1 155 ? 7.013 -10.946 5.725 1.00 98.69 155 LEU A C 1
ATOM 1261 O O . LEU A 1 155 ? 7.615 -10.897 6.793 1.00 98.69 155 LEU A O 1
ATOM 1265 N N . TRP A 1 156 ? 7.456 -10.348 4.627 1.00 98.62 156 TRP A N 1
ATOM 1266 C CA . TRP A 1 156 ? 8.718 -9.623 4.516 1.00 98.62 156 TRP A CA 1
ATOM 1267 C C . TRP A 1 156 ? 8.472 -8.203 4.022 1.00 98.62 156 TRP A C 1
ATOM 1269 O O . TRP A 1 156 ? 7.844 -8.013 2.977 1.00 98.62 156 TRP A O 1
ATOM 1279 N N . LEU A 1 157 ? 9.004 -7.220 4.747 1.00 98.62 157 LEU A N 1
ATOM 1280 C CA . LEU A 1 157 ? 9.040 -5.828 4.317 1.00 98.62 157 LEU A CA 1
ATOM 1281 C C . LEU A 1 157 ? 10.195 -5.625 3.334 1.00 98.62 157 LEU A C 1
ATOM 1283 O O . LEU A 1 157 ? 11.293 -6.129 3.560 1.00 98.62 157 LEU A O 1
ATOM 1287 N N . HIS A 1 158 ? 9.941 -4.871 2.270 1.00 98.12 158 HIS A N 1
ATOM 1288 C CA . HIS A 1 158 ? 10.935 -4.412 1.309 1.00 98.12 158 HIS A CA 1
ATOM 1289 C C . HIS A 1 158 ? 10.731 -2.911 1.090 1.00 98.12 158 HIS A C 1
ATOM 1291 O O . HIS A 1 158 ? 9.646 -2.484 0.692 1.00 98.12 158 HIS A O 1
ATOM 1297 N N . GLY A 1 159 ? 11.758 -2.104 1.350 1.00 96.19 159 GLY A N 1
ATOM 1298 C CA . GLY A 1 159 ? 11.724 -0.660 1.119 1.00 96.19 159 GLY A CA 1
ATOM 1299 C C . GLY A 1 159 ? 12.486 -0.260 -0.140 1.00 96.19 159 GLY A C 1
ATOM 1300 O O . GLY A 1 159 ? 13.668 -0.551 -0.261 1.00 96.19 159 GLY A O 1
ATOM 1301 N N . LEU A 1 160 ? 11.863 0.465 -1.058 1.00 94.38 160 LEU A N 1
ATOM 1302 C CA . LEU A 1 160 ? 12.552 1.120 -2.171 1.00 94.38 160 LEU A CA 1
ATOM 1303 C C . LEU A 1 160 ? 12.638 2.622 -1.905 1.00 94.38 160 LEU A C 1
ATOM 1305 O O . LEU A 1 160 ? 11.726 3.201 -1.326 1.00 94.38 160 LEU A O 1
ATOM 1309 N N . GLY A 1 161 ? 13.727 3.260 -2.319 1.00 90.81 161 GLY A N 1
ATOM 1310 C CA . GLY A 1 161 ? 13.916 4.705 -2.194 1.00 90.81 161 GLY A CA 1
ATOM 1311 C C . GLY A 1 161 ? 14.947 5.225 -3.187 1.00 90.81 161 GLY A C 1
ATOM 1312 O O . GLY A 1 161 ? 15.371 4.491 -4.079 1.00 90.81 161 GLY A O 1
ATOM 1313 N N . ASN A 1 162 ? 15.355 6.491 -3.043 1.00 84.06 162 ASN A N 1
ATOM 1314 C CA . ASN A 1 162 ? 16.211 7.185 -4.019 1.00 84.06 162 ASN A CA 1
ATOM 1315 C C . ASN A 1 162 ? 15.675 7.042 -5.455 1.00 84.06 162 ASN A C 1
ATOM 1317 O O . ASN A 1 162 ? 16.431 6.755 -6.384 1.00 84.06 162 ASN A O 1
ATOM 1321 N N . ILE A 1 163 ? 14.355 7.168 -5.599 1.00 82.25 163 ILE A N 1
ATOM 1322 C CA . ILE A 1 163 ? 13.636 7.001 -6.857 1.00 82.25 163 ILE A CA 1
ATOM 1323 C C . ILE A 1 163 ? 13.883 8.247 -7.708 1.00 82.25 163 ILE A C 1
ATOM 1325 O O . ILE A 1 163 ? 13.327 9.307 -7.436 1.00 82.25 163 ILE A O 1
ATOM 1329 N N . TYR A 1 164 ? 14.776 8.134 -8.690 1.00 76.44 164 TYR A N 1
ATOM 1330 C CA . TYR A 1 164 ? 15.220 9.266 -9.501 1.00 76.44 164 TYR A CA 1
ATOM 1331 C C . TYR A 1 164 ? 15.885 8.799 -10.803 1.00 76.44 164 TYR A C 1
ATOM 1333 O O . TYR A 1 164 ? 16.656 7.843 -10.783 1.00 76.44 164 TYR A O 1
ATOM 1341 N N . GLN A 1 165 ? 15.635 9.489 -11.927 1.00 76.31 165 GLN A N 1
ATOM 1342 C CA . GLN A 1 165 ? 16.295 9.251 -13.229 1.00 76.31 165 GLN A CA 1
ATOM 1343 C C . GLN A 1 165 ? 16.369 7.769 -13.629 1.00 76.31 165 GLN A C 1
ATOM 1345 O O . GLN A 1 165 ? 17.446 7.206 -13.826 1.00 76.31 165 GLN A O 1
ATOM 1350 N N . ASN A 1 166 ? 15.208 7.122 -13.708 1.00 79.81 166 ASN A N 1
ATOM 1351 C CA . ASN A 1 166 ? 15.049 5.718 -14.082 1.00 79.81 166 ASN A CA 1
ATOM 1352 C C . ASN A 1 166 ? 15.834 4.728 -13.193 1.00 79.81 166 ASN A C 1
ATOM 1354 O O . ASN A 1 166 ? 16.074 3.583 -13.580 1.00 79.81 166 ASN A O 1
ATOM 1358 N N . SER A 1 167 ? 16.223 5.163 -11.992 1.00 85.75 167 SER A N 1
ATOM 1359 C CA . SER A 1 167 ? 17.023 4.422 -11.022 1.00 85.75 167 SER A CA 1
ATOM 1360 C C . SER A 1 167 ? 16.371 4.472 -9.643 1.00 85.75 167 SER A C 1
ATOM 1362 O O . SER A 1 167 ? 15.691 5.429 -9.280 1.00 85.75 167 SER A O 1
ATOM 1364 N N . PHE A 1 168 ? 16.610 3.433 -8.852 1.00 90.56 168 PHE A N 1
ATOM 1365 C CA . PHE A 1 168 ? 16.158 3.332 -7.471 1.00 90.56 168 PHE A CA 1
ATOM 1366 C C . PHE A 1 168 ? 17.175 2.545 -6.642 1.00 90.56 168 PHE A C 1
ATOM 1368 O O . PHE A 1 168 ? 18.081 1.901 -7.175 1.00 90.56 168 PHE A O 1
ATOM 1375 N N . ALA A 1 169 ? 17.036 2.616 -5.323 1.00 92.75 169 ALA A N 1
ATOM 1376 C CA . ALA A 1 169 ? 17.840 1.871 -4.372 1.00 92.75 169 ALA A CA 1
ATOM 1377 C C . ALA A 1 169 ? 16.956 1.022 -3.462 1.00 92.75 169 ALA A C 1
ATOM 1379 O O . ALA A 1 169 ? 15.854 1.407 -3.073 1.00 92.75 169 ALA A O 1
ATOM 1380 N N . GLN A 1 170 ? 17.502 -0.120 -3.076 1.00 95.44 170 GLN A N 1
ATOM 1381 C CA . GLN A 1 170 ? 16.968 -0.966 -2.026 1.00 95.44 170 GLN A CA 1
ATOM 1382 C C . GLN A 1 170 ? 17.381 -0.425 -0.657 1.00 95.44 170 GLN A C 1
ATOM 1384 O O . GLN A 1 170 ? 18.566 -0.222 -0.379 1.00 95.44 170 GLN A O 1
ATOM 1389 N N . LEU A 1 171 ? 16.402 -0.171 0.204 1.00 94.69 171 LEU A N 1
ATOM 1390 C CA . LEU A 1 171 ? 16.617 0.369 1.538 1.00 94.69 171 LEU A CA 1
ATOM 1391 C C . LEU A 1 171 ? 16.910 -0.770 2.517 1.00 94.69 171 LEU A C 1
ATOM 1393 O O . LEU A 1 171 ? 16.003 -1.399 3.050 1.00 94.69 171 LEU A O 1
ATOM 1397 N N . GLU A 1 172 ? 18.193 -0.996 2.790 1.00 95.00 172 GLU A N 1
ATOM 1398 C CA . GLU A 1 172 ? 18.688 -2.081 3.653 1.00 95.00 172 GLU A CA 1
ATOM 1399 C C . GLU A 1 172 ? 18.047 -2.115 5.049 1.00 95.00 172 GLU A C 1
ATOM 1401 O O . GLU A 1 172 ? 17.734 -3.183 5.566 1.00 95.00 172 GLU A O 1
ATOM 1406 N N . LYS A 1 173 ? 17.754 -0.948 5.636 1.00 94.44 173 LYS A N 1
ATOM 1407 C CA . LYS A 1 173 ? 17.070 -0.847 6.938 1.00 94.44 173 LYS A CA 1
ATOM 1408 C C . LYS A 1 173 ? 15.626 -1.360 6.920 1.00 94.44 173 LYS A C 1
ATOM 1410 O O . LYS A 1 173 ? 15.089 -1.666 7.979 1.00 94.44 173 LYS A O 1
ATOM 1415 N N . TYR A 1 174 ? 15.012 -1.444 5.743 1.00 96.00 174 TYR A N 1
ATOM 1416 C CA . TYR A 1 174 ? 13.618 -1.833 5.536 1.00 96.00 174 TYR A CA 1
ATOM 1417 C C . TYR A 1 174 ? 13.508 -3.119 4.715 1.00 96.00 174 TYR A C 1
ATOM 1419 O O . TYR A 1 174 ? 12.570 -3.286 3.939 1.00 96.00 174 TYR A O 1
ATOM 1427 N N . TYR A 1 175 ? 14.480 -4.015 4.895 1.00 97.81 175 TYR A N 1
ATOM 1428 C CA . TYR A 1 175 ? 14.425 -5.389 4.423 1.00 97.81 175 TYR A CA 1
ATOM 1429 C C . TYR A 1 175 ? 14.539 -6.356 5.594 1.00 97.81 175 TYR A C 1
ATOM 1431 O O . TYR A 1 175 ? 15.626 -6.597 6.118 1.00 97.81 175 TYR A O 1
ATOM 1439 N N . TYR A 1 176 ? 13.398 -6.866 6.051 1.00 98.50 176 TYR A N 1
ATOM 1440 C CA . TYR A 1 176 ? 13.331 -7.810 7.162 1.00 98.50 176 TYR A CA 1
ATOM 1441 C C . TYR A 1 176 ? 11.985 -8.540 7.196 1.00 98.50 176 TYR A C 1
ATOM 1443 O O . TYR A 1 176 ? 10.978 -8.053 6.678 1.00 98.50 176 TYR A O 1
ATOM 1451 N N . GLN A 1 177 ? 11.967 -9.707 7.839 1.00 98.44 177 GLN A N 1
ATOM 1452 C CA . GLN A 1 177 ? 10.731 -10.415 8.156 1.00 98.44 177 GLN A CA 1
ATOM 1453 C C . GLN A 1 177 ? 9.925 -9.599 9.173 1.00 98.44 177 GLN A C 1
ATOM 1455 O O . GLN A 1 177 ? 10.451 -9.217 10.219 1.00 98.44 177 GLN A O 1
ATOM 1460 N N . LEU A 1 178 ? 8.655 -9.343 8.873 1.00 98.50 178 LEU A N 1
ATOM 1461 C CA . LEU A 1 178 ? 7.728 -8.726 9.810 1.00 98.50 178 LEU A CA 1
ATOM 1462 C C . LEU A 1 178 ? 7.439 -9.708 10.949 1.00 98.50 178 LEU A C 1
ATOM 1464 O O . LEU A 1 178 ? 7.039 -10.848 10.711 1.00 98.50 178 LEU A O 1
ATOM 1468 N N . ASP A 1 179 ? 7.642 -9.242 12.176 1.00 96.94 179 ASP A N 1
ATOM 1469 C CA . ASP A 1 179 ? 7.369 -9.983 13.403 1.00 96.94 179 ASP A CA 1
ATOM 1470 C C . ASP A 1 179 ? 6.462 -9.121 14.281 1.00 96.94 179 ASP A C 1
ATOM 1472 O O . ASP A 1 179 ? 6.903 -8.182 14.945 1.00 96.94 179 ASP A O 1
ATOM 1476 N N . ALA A 1 180 ? 5.160 -9.361 14.167 1.00 97.31 180 ALA A N 1
ATOM 1477 C CA . ALA A 1 180 ? 4.128 -8.634 14.888 1.00 97.31 180 ALA A CA 1
ATOM 1478 C C . ALA A 1 180 ? 2.944 -9.574 15.173 1.00 97.31 180 ALA A C 1
ATOM 1480 O O . ALA A 1 180 ? 2.760 -10.547 14.436 1.00 97.31 180 ALA A O 1
ATOM 1481 N N . PRO A 1 181 ? 2.135 -9.305 16.216 1.00 96.94 181 PRO A N 1
ATOM 1482 C CA . PRO A 1 181 ? 1.039 -10.177 16.625 1.00 96.94 181 PRO A CA 1
ATOM 1483 C C . PRO A 1 181 ? 0.130 -10.585 15.464 1.00 96.94 181 PRO A C 1
ATOM 1485 O O . PRO A 1 181 ? -0.528 -9.745 14.855 1.00 96.94 181 PRO A O 1
ATOM 1488 N N . ASP A 1 182 ? 0.094 -11.889 15.178 1.00 97.56 182 ASP A N 1
ATOM 1489 C CA . ASP A 1 182 ? -0.809 -12.508 14.202 1.00 97.56 182 ASP A CA 1
ATOM 1490 C C . ASP A 1 182 ? -0.737 -11.947 12.770 1.00 97.56 182 ASP A C 1
ATOM 1492 O O . ASP A 1 182 ? -1.651 -12.166 11.967 1.00 97.56 182 ASP A O 1
ATOM 1496 N N . ILE A 1 183 ? 0.332 -11.228 12.421 1.00 98.19 183 ILE A N 1
ATOM 1497 C CA . ILE A 1 183 ? 0.399 -10.468 11.170 1.00 98.19 183 ILE A CA 1
ATOM 1498 C C . ILE A 1 183 ? 0.274 -11.360 9.928 1.00 98.19 183 ILE A C 1
ATOM 1500 O O . ILE A 1 183 ? -0.272 -10.930 8.914 1.00 98.19 183 ILE A O 1
ATOM 1504 N N . GLU A 1 184 ? 0.685 -12.629 9.996 1.00 97.56 184 GLU A N 1
ATOM 1505 C CA . GLU A 1 184 ? 0.540 -13.579 8.889 1.00 97.56 184 GLU A CA 1
ATOM 1506 C C . GLU A 1 184 ? -0.929 -13.890 8.542 1.00 97.56 184 GLU A C 1
ATOM 1508 O O . GLU A 1 184 ? -1.214 -14.313 7.418 1.00 97.56 184 GLU A O 1
ATOM 1513 N N . ARG A 1 185 ? -1.871 -13.655 9.474 1.00 97.06 185 ARG A N 1
ATOM 1514 C CA . ARG A 1 185 ? -3.326 -13.786 9.256 1.00 97.06 185 ARG A CA 1
ATOM 1515 C C . ARG A 1 185 ? -3.957 -12.517 8.675 1.00 97.06 185 ARG A C 1
ATOM 1517 O O . ARG A 1 185 ? -5.116 -12.561 8.254 1.00 97.06 185 ARG A O 1
ATOM 1524 N N . ALA A 1 186 ? -3.231 -11.399 8.655 1.00 97.75 186 ALA A N 1
ATOM 1525 C CA . ALA A 1 186 ? -3.763 -10.127 8.198 1.00 97.75 186 ALA A CA 1
ATOM 1526 C C . ALA A 1 186 ? -4.036 -10.129 6.688 1.00 97.75 186 ALA A C 1
ATOM 1528 O O . ALA A 1 186 ? -3.282 -10.683 5.884 1.00 97.75 186 ALA A O 1
ATOM 1529 N N . LYS A 1 187 ? -5.145 -9.490 6.306 1.00 94.31 187 LYS A N 1
ATOM 1530 C CA . LYS A 1 187 ? -5.585 -9.363 4.903 1.00 94.31 187 LYS A CA 1
ATOM 1531 C C . LYS A 1 187 ? -5.612 -7.926 4.400 1.00 94.31 187 LYS A C 1
ATOM 1533 O O . LYS A 1 187 ? -5.664 -7.711 3.196 1.00 94.31 187 LYS A O 1
ATOM 1538 N N . LEU A 1 188 ? -5.601 -6.959 5.313 1.00 98.31 188 LEU A N 1
ATOM 1539 C CA . LEU A 1 188 ? -5.643 -5.539 4.999 1.00 98.31 188 LEU A CA 1
ATOM 1540 C C . LEU A 1 188 ? -4.409 -4.884 5.597 1.00 98.31 188 LEU A C 1
ATOM 1542 O O . LEU A 1 188 ? -4.099 -5.122 6.766 1.00 98.31 188 LEU A O 1
ATOM 1546 N N . PHE A 1 189 ? -3.743 -4.063 4.794 1.00 98.62 189 PHE A N 1
ATOM 1547 C CA . PHE A 1 189 ? -2.517 -3.367 5.153 1.00 98.62 189 PHE A CA 1
ATOM 1548 C C . PHE A 1 189 ? -2.598 -1.913 4.696 1.00 98.62 189 PHE A C 1
ATOM 1550 O O . PHE A 1 189 ? -3.248 -1.608 3.701 1.00 98.62 189 PHE A O 1
ATOM 1557 N N . ALA A 1 190 ? -1.922 -1.025 5.415 1.00 98.25 190 ALA A N 1
ATOM 1558 C CA . ALA A 1 190 ? -1.704 0.354 5.001 1.00 98.25 190 ALA A CA 1
ATOM 1559 C C . ALA A 1 190 ? -0.372 0.851 5.565 1.00 98.25 190 ALA A C 1
ATOM 1561 O O . ALA A 1 190 ? -0.028 0.522 6.694 1.00 98.25 190 ALA A O 1
ATOM 1562 N N . VAL A 1 191 ? 0.372 1.670 4.827 1.00 97.62 191 VAL A N 1
ATOM 1563 C CA . VAL A 1 191 ? 1.569 2.346 5.359 1.00 97.62 191 VAL A CA 1
ATOM 1564 C C . VAL A 1 191 ? 1.287 3.834 5.403 1.00 97.62 191 VAL A C 1
ATOM 1566 O O . VAL A 1 191 ? 0.735 4.388 4.453 1.00 97.62 191 VAL A O 1
ATOM 1569 N N . HIS A 1 192 ? 1.632 4.469 6.518 1.00 96.19 192 HIS A N 1
ATOM 1570 C CA . HIS A 1 192 ? 1.403 5.893 6.700 1.00 96.19 192 HIS A CA 1
ATOM 1571 C C . HIS A 1 192 ? 2.235 6.721 5.714 1.00 96.19 192 HIS A C 1
ATOM 1573 O O . HIS A 1 192 ? 3.411 6.450 5.484 1.00 96.19 192 HIS A O 1
ATOM 1579 N N . THR A 1 193 ? 1.631 7.781 5.172 1.00 91.75 193 THR A N 1
ATOM 1580 C CA . THR A 1 193 ? 2.230 8.647 4.143 1.00 91.75 193 THR A CA 1
ATOM 1581 C C . THR A 1 193 ? 3.578 9.241 4.571 1.00 91.75 193 THR A C 1
ATOM 1583 O O . THR A 1 193 ? 4.521 9.259 3.784 1.00 91.75 193 THR A O 1
ATOM 1586 N N . TYR A 1 194 ? 3.676 9.716 5.820 1.00 90.12 194 TYR A N 1
ATOM 1587 C CA . TYR A 1 194 ? 4.868 10.380 6.373 1.00 90.12 194 TYR A CA 1
ATOM 1588 C C . TYR A 1 194 ? 5.625 9.599 7.466 1.00 90.12 194 TYR A C 1
ATOM 1590 O O . TYR A 1 194 ? 6.852 9.572 7.454 1.00 90.12 194 TYR A O 1
ATOM 1598 N N . TYR A 1 195 ? 4.935 8.973 8.422 1.00 94.00 195 TYR A N 1
ATOM 1599 C CA . TYR A 1 195 ? 5.553 8.253 9.543 1.00 94.00 195 TYR A CA 1
ATOM 1600 C C . TYR A 1 195 ? 5.819 6.791 9.213 1.00 94.00 195 TYR A C 1
ATOM 1602 O O . TYR A 1 195 ? 5.044 6.187 8.481 1.00 94.00 195 TYR A O 1
ATOM 1610 N N . TYR A 1 196 ? 6.890 6.202 9.752 1.00 95.00 196 TYR A N 1
ATOM 1611 C CA . TYR A 1 196 ? 7.291 4.802 9.520 1.00 95.00 196 TYR A CA 1
ATOM 1612 C C . TYR A 1 196 ? 6.390 3.789 10.237 1.00 95.00 196 TYR A C 1
ATOM 1614 O O . TYR A 1 196 ? 6.866 2.888 10.913 1.00 95.00 196 TYR A O 1
ATOM 1622 N N . PHE A 1 197 ? 5.076 3.924 10.058 1.00 97.81 197 PHE A N 1
ATOM 1623 C CA . PHE A 1 197 ? 4.062 3.050 10.624 1.00 97.81 197 PHE A CA 1
ATOM 1624 C C . PHE A 1 197 ? 3.399 2.202 9.544 1.00 97.81 197 PHE A C 1
ATOM 1626 O O . PHE A 1 197 ? 2.848 2.723 8.571 1.00 97.81 197 PHE A O 1
ATOM 1633 N N . LEU A 1 198 ? 3.424 0.891 9.760 1.00 98.56 198 LEU A N 1
ATOM 1634 C CA . LEU A 1 198 ? 2.596 -0.088 9.075 1.00 98.56 198 LEU A CA 1
ATOM 1635 C C . LEU A 1 198 ? 1.340 -0.337 9.912 1.00 98.56 198 LEU A C 1
ATOM 1637 O O . LEU A 1 198 ? 1.407 -0.503 11.126 1.00 98.56 198 LEU A O 1
ATOM 1641 N N . PHE A 1 199 ? 0.197 -0.409 9.254 1.00 98.81 199 PHE A N 1
ATOM 1642 C CA . PHE A 1 199 ? -1.081 -0.770 9.837 1.00 98.81 199 PHE A CA 1
ATOM 1643 C C . PHE A 1 199 ? -1.561 -2.065 9.213 1.00 98.81 199 PHE A C 1
ATOM 1645 O O . PHE A 1 199 ? -1.408 -2.264 8.008 1.00 98.81 199 PHE A O 1
ATOM 1652 N N . TYR A 1 200 ? -2.151 -2.931 10.026 1.00 98.81 200 TYR A N 1
ATOM 1653 C CA . TYR A 1 200 ? -2.710 -4.191 9.559 1.00 98.81 200 TYR A CA 1
ATOM 1654 C C . TYR A 1 200 ? -3.940 -4.588 10.373 1.00 98.81 200 TYR A C 1
ATOM 1656 O O . TYR A 1 200 ? -4.121 -4.134 11.506 1.00 98.81 200 TYR A O 1
ATOM 1664 N N . VAL A 1 201 ? -4.806 -5.411 9.778 1.00 98.19 201 VAL A N 1
ATOM 1665 C CA . VAL A 1 201 ? -6.060 -5.855 10.404 1.00 98.19 201 VAL A CA 1
ATOM 1666 C C . VAL A 1 201 ? -6.049 -7.358 10.644 1.00 98.19 201 VAL A C 1
ATOM 1668 O O . VAL A 1 201 ? -5.914 -8.131 9.695 1.00 98.19 201 VAL A O 1
ATOM 1671 N N . VAL A 1 202 ? -6.267 -7.757 11.896 1.00 96.44 202 VAL A N 1
ATOM 1672 C CA . VAL A 1 202 ? -6.469 -9.150 12.326 1.00 96.44 202 VAL A CA 1
ATOM 1673 C C . VAL A 1 202 ? -7.724 -9.202 13.181 1.00 96.44 202 VAL A C 1
ATOM 1675 O O . VAL A 1 202 ? -7.888 -8.363 14.060 1.00 96.44 202 VAL A O 1
ATOM 1678 N N . ASP A 1 203 ? -8.615 -10.161 12.920 1.00 92.56 203 ASP A N 1
ATOM 1679 C CA . ASP A 1 203 ? -9.835 -10.386 13.712 1.00 92.56 203 ASP A CA 1
ATOM 1680 C C . ASP A 1 203 ? -10.628 -9.090 13.972 1.00 92.56 203 ASP A C 1
ATOM 1682 O O . ASP A 1 203 ? -11.107 -8.820 15.073 1.00 92.56 203 ASP A O 1
ATOM 1686 N N . ASN A 1 204 ? -10.742 -8.262 12.926 1.00 92.06 204 ASN A N 1
ATOM 1687 C CA . ASN A 1 204 ? -11.456 -6.986 12.949 1.00 92.06 204 ASN A CA 1
ATOM 1688 C C . ASN A 1 204 ? -10.878 -5.920 13.898 1.00 92.06 204 ASN A C 1
ATOM 1690 O O . ASN A 1 204 ? -11.542 -4.946 14.254 1.00 92.06 204 ASN A O 1
ATOM 1694 N N . GLN A 1 205 ? -9.613 -6.091 14.270 1.00 95.06 205 GLN A N 1
ATOM 1695 C CA . GLN A 1 205 ? -8.833 -5.162 15.059 1.00 95.06 205 GLN A CA 1
ATOM 1696 C C . GLN A 1 205 ? -7.696 -4.578 14.223 1.00 95.06 205 GLN A C 1
ATOM 1698 O O . GLN A 1 205 ? -6.968 -5.303 13.549 1.00 95.06 205 GLN A O 1
ATOM 1703 N N . ILE A 1 206 ? -7.517 -3.261 14.313 1.00 97.81 206 ILE A N 1
ATOM 1704 C CA . ILE A 1 206 ? -6.400 -2.562 13.675 1.00 97.81 206 ILE A CA 1
ATOM 1705 C C . ILE A 1 206 ? -5.207 -2.553 14.628 1.00 97.81 206 ILE A C 1
ATOM 1707 O O . ILE A 1 206 ? -5.340 -2.188 15.803 1.00 97.81 206 ILE A O 1
ATOM 1711 N N . TYR A 1 207 ? -4.049 -2.919 14.101 1.00 98.19 207 TYR A N 1
ATOM 1712 C CA . TYR A 1 207 ? -2.754 -2.836 14.756 1.00 98.19 207 TYR A CA 1
ATOM 1713 C C . TYR A 1 207 ? -1.882 -1.809 14.038 1.00 98.19 207 TYR A C 1
ATOM 1715 O O . TYR A 1 207 ? -1.996 -1.622 12.828 1.00 98.19 207 TYR A O 1
ATOM 1723 N N . GLN A 1 208 ? -1.013 -1.153 14.799 1.00 98.56 208 GLN A N 1
ATOM 1724 C CA . GLN A 1 208 ? 0.058 -0.288 14.318 1.00 98.56 208 GLN A CA 1
ATOM 1725 C C . GLN A 1 208 ? 1.388 -0.974 14.629 1.00 98.56 208 GLN A C 1
ATOM 1727 O O . GLN A 1 208 ? 1.559 -1.523 15.718 1.00 98.56 208 GLN A O 1
ATOM 1732 N N . PHE A 1 209 ? 2.317 -0.939 13.684 1.00 98.50 209 PHE A N 1
ATOM 1733 C CA . PHE A 1 209 ? 3.672 -1.462 13.785 1.00 98.50 209 PHE A CA 1
ATOM 1734 C C . PHE A 1 209 ? 4.656 -0.370 13.373 1.00 98.50 209 PHE A C 1
ATOM 1736 O O . PHE A 1 209 ? 4.549 0.186 12.279 1.00 98.50 209 PHE A O 1
ATOM 1743 N N . ASP A 1 210 ? 5.604 -0.056 14.245 1.00 97.62 210 ASP A N 1
ATOM 1744 C CA . ASP A 1 210 ? 6.693 0.870 13.959 1.00 97.62 210 ASP A CA 1
ATOM 1745 C C . ASP A 1 210 ? 7.782 0.144 13.167 1.00 97.62 210 ASP A C 1
ATOM 1747 O O . ASP A 1 210 ? 8.435 -0.772 13.657 1.00 97.62 210 ASP A O 1
ATOM 1751 N N . MET A 1 211 ? 7.986 0.550 11.916 1.00 97.12 211 MET A N 1
ATOM 1752 C CA . MET A 1 211 ? 8.944 -0.078 11.008 1.00 97.12 211 MET A CA 1
ATOM 1753 C C . MET A 1 211 ? 10.409 0.235 11.353 1.00 97.12 211 MET A C 1
ATOM 1755 O O . MET A 1 211 ? 11.312 -0.336 10.735 1.00 97.12 211 MET A O 1
ATOM 1759 N N . VAL A 1 212 ? 10.662 1.139 12.302 1.00 94.75 212 VAL A N 1
ATOM 1760 C CA . VAL A 1 212 ? 11.997 1.499 12.793 1.00 94.75 212 VAL A CA 1
ATOM 1761 C C . VAL A 1 212 ? 12.295 0.758 14.092 1.00 94.75 212 VAL A C 1
ATOM 1763 O O . VAL A 1 212 ? 13.307 0.061 14.174 1.00 94.75 212 VAL A O 1
ATOM 1766 N N . THR A 1 213 ? 11.429 0.889 15.100 1.00 96.56 213 THR A N 1
ATOM 1767 C CA . THR A 1 213 ? 11.638 0.271 16.423 1.00 96.56 213 THR A CA 1
ATOM 1768 C C . THR A 1 213 ? 11.189 -1.187 16.475 1.00 96.56 213 THR A C 1
ATOM 1770 O O . THR A 1 213 ? 11.648 -1.926 17.344 1.00 96.56 213 THR A O 1
ATOM 1773 N N . LYS A 1 214 ? 10.354 -1.616 15.518 1.00 97.25 214 LYS A N 1
ATOM 1774 C CA . LYS A 1 214 ? 9.720 -2.945 15.434 1.00 97.25 214 LYS A CA 1
ATOM 1775 C C . LYS A 1 214 ? 8.733 -3.220 16.567 1.00 97.25 214 LYS A C 1
ATOM 1777 O O . LYS A 1 214 ? 8.369 -4.365 16.820 1.00 97.25 214 LYS A O 1
ATOM 1782 N N . GLU A 1 215 ? 8.288 -2.171 17.249 1.00 97.25 215 GLU A N 1
ATOM 1783 C CA . GLU A 1 215 ? 7.239 -2.268 18.254 1.00 97.25 215 GLU A CA 1
ATOM 1784 C C . GLU A 1 215 ? 5.866 -2.342 17.586 1.00 97.25 215 GLU A C 1
ATOM 1786 O O . GLU A 1 215 ? 5.635 -1.780 16.514 1.00 97.25 215 GLU A O 1
ATOM 1791 N N . SER A 1 216 ? 4.921 -3.010 18.242 1.00 97.62 216 SER A N 1
ATOM 1792 C CA . SER A 1 216 ? 3.536 -3.081 17.785 1.00 97.62 216 SER A CA 1
ATOM 1793 C C . SER A 1 216 ? 2.571 -2.722 18.901 1.00 97.62 216 SER A C 1
ATOM 1795 O O . SER A 1 216 ? 2.833 -2.966 20.080 1.00 97.62 216 SER A O 1
ATOM 1797 N N . ARG A 1 217 ? 1.427 -2.153 18.524 1.00 96.88 217 ARG A N 1
ATOM 1798 C CA . ARG A 1 217 ? 0.312 -1.930 19.440 1.00 96.88 217 ARG A CA 1
ATOM 1799 C C . ARG A 1 217 ? -1.020 -2.157 18.747 1.00 96.88 217 ARG A C 1
ATOM 1801 O O . ARG A 1 217 ? -1.180 -1.897 17.555 1.00 96.88 217 ARG A O 1
ATOM 1808 N N . LYS A 1 218 ? -2.009 -2.566 19.532 1.00 96.50 218 LYS A N 1
ATOM 1809 C CA . LYS A 1 218 ? -3.417 -2.520 19.142 1.00 96.50 218 LYS A CA 1
ATOM 1810 C C . LYS A 1 218 ? -3.892 -1.063 19.153 1.00 96.50 218 LYS A C 1
ATOM 1812 O O . LYS A 1 218 ? -3.644 -0.350 20.122 1.00 96.50 218 LYS A O 1
ATOM 1817 N N . LEU A 1 219 ? -4.572 -0.612 18.099 1.00 95.94 219 LEU A N 1
ATOM 1818 C CA . LEU A 1 219 ? -5.169 0.723 18.087 1.00 95.94 219 LEU A CA 1
ATOM 1819 C C . LEU A 1 219 ? -6.463 0.773 18.901 1.00 95.94 219 LEU A C 1
ATOM 1821 O O . LEU A 1 219 ? -7.351 -0.064 18.735 1.00 95.94 219 LEU A O 1
ATOM 1825 N N . THR A 1 220 ? -6.586 1.822 19.709 1.00 95.44 220 THR A N 1
ATOM 1826 C CA . THR A 1 220 ? -7.794 2.194 20.460 1.00 95.44 220 THR A CA 1
ATOM 1827 C C . THR A 1 220 ? -8.172 3.639 20.107 1.00 95.44 220 THR A C 1
ATOM 1829 O O . THR A 1 220 ? -7.831 4.563 20.850 1.00 95.44 220 THR A O 1
ATOM 1832 N N . PRO A 1 221 ? -8.759 3.869 18.917 1.00 96.81 221 PRO A N 1
ATOM 1833 C CA . PRO A 1 221 ? -9.115 5.213 18.481 1.00 96.81 221 PRO A CA 1
ATOM 1834 C C . PRO A 1 221 ? -10.229 5.802 19.352 1.00 96.81 221 PRO A C 1
ATOM 1836 O O . PRO A 1 221 ? -11.155 5.085 19.721 1.00 96.81 221 PRO A O 1
ATOM 1839 N N . LYS A 1 222 ? -10.160 7.103 19.643 1.00 97.50 222 LYS A N 1
ATOM 1840 C CA . LYS A 1 222 ? -11.181 7.842 20.398 1.00 97.50 222 LYS A CA 1
ATOM 1841 C C . LYS A 1 222 ? -12.106 8.634 19.481 1.00 97.50 222 LYS A C 1
ATOM 1843 O O . LYS A 1 222 ? -11.638 9.225 18.509 1.00 97.50 222 LYS A O 1
ATOM 1848 N N . ASP A 1 223 ? -13.399 8.673 19.777 1.00 95.50 223 ASP A N 1
ATOM 1849 C CA . ASP A 1 223 ? -14.334 9.595 19.126 1.00 95.50 223 ASP A CA 1
ATOM 1850 C C . ASP A 1 223 ? -14.170 11.039 19.647 1.00 95.50 223 ASP A C 1
ATOM 1852 O O . ASP A 1 223 ? -13.298 11.340 20.465 1.00 95.50 223 ASP A O 1
ATOM 1856 N N . LYS A 1 224 ? -15.007 11.955 19.150 1.00 91.00 224 LYS A N 1
ATOM 1857 C CA . LYS A 1 224 ? -15.004 13.373 19.550 1.00 91.00 224 LYS A CA 1
ATOM 1858 C C . LYS A 1 224 ? -15.344 13.606 21.031 1.00 91.00 224 LYS A C 1
ATOM 1860 O O . LYS A 1 224 ? -15.030 14.671 21.553 1.00 91.00 224 LYS A O 1
ATOM 1865 N N . ASP A 1 225 ? -15.990 12.635 21.672 1.00 93.94 225 ASP A N 1
ATOM 1866 C CA . ASP A 1 225 ? -16.451 12.691 23.058 1.00 93.94 225 ASP A CA 1
ATOM 1867 C C . ASP A 1 225 ? -15.487 11.927 23.998 1.00 93.94 225 ASP A C 1
ATOM 1869 O O . ASP A 1 225 ? -15.702 11.876 25.208 1.00 93.94 225 ASP A O 1
ATOM 1873 N N . GLY A 1 226 ? -14.396 11.361 23.459 1.00 93.56 226 GLY A N 1
ATOM 1874 C CA . GLY A 1 226 ? -13.364 10.631 24.202 1.00 93.56 226 GLY A CA 1
ATOM 1875 C C . GLY A 1 226 ? -13.657 9.142 24.420 1.00 93.56 226 GLY A C 1
ATOM 1876 O O . GLY A 1 226 ? -12.908 8.468 25.139 1.00 93.56 226 GLY A O 1
ATOM 1877 N N . ASN A 1 227 ? -14.713 8.598 23.809 1.00 95.81 227 ASN A N 1
ATOM 1878 C CA . ASN A 1 227 ? -15.052 7.179 23.924 1.00 95.81 227 ASN A CA 1
ATOM 1879 C C . ASN A 1 227 ? -14.243 6.336 22.937 1.00 95.81 227 ASN A C 1
ATOM 1881 O O . ASN A 1 227 ? -13.890 6.797 21.854 1.00 95.81 227 ASN A O 1
ATOM 1885 N N . ASP A 1 228 ? -13.977 5.077 23.289 1.00 95.50 228 ASP A N 1
ATOM 1886 C CA . ASP A 1 228 ? -13.334 4.137 22.368 1.00 95.50 228 ASP A CA 1
ATOM 1887 C C . ASP A 1 228 ? -14.241 3.823 21.173 1.00 95.50 228 ASP A C 1
ATOM 1889 O O . ASP A 1 228 ? -15.379 3.374 21.323 1.00 95.50 228 ASP A O 1
ATOM 1893 N N . ILE A 1 229 ? -13.700 3.979 19.970 1.00 94.56 229 ILE A N 1
ATOM 1894 C CA . ILE A 1 229 ? -14.312 3.487 18.741 1.00 94.56 229 ILE A CA 1
ATOM 1895 C C . ILE A 1 229 ? -14.021 1.993 18.643 1.00 94.56 229 ILE A C 1
ATOM 1897 O O . ILE A 1 229 ? -12.877 1.565 18.473 1.00 94.56 229 ILE A O 1
ATOM 1901 N N . ASN A 1 230 ? -15.085 1.198 18.732 1.00 88.44 230 ASN A N 1
ATOM 1902 C CA . ASN A 1 230 ? -15.017 -0.254 18.701 1.00 88.44 230 ASN A CA 1
ATOM 1903 C C . ASN A 1 230 ? -15.548 -0.824 17.374 1.00 88.44 230 ASN A C 1
ATOM 1905 O O . ASN A 1 230 ? -16.683 -0.557 16.980 1.00 88.44 230 ASN A O 1
ATOM 1909 N N . PHE A 1 231 ? -14.740 -1.669 16.731 1.00 92.50 231 PHE A N 1
ATOM 1910 C CA . PHE A 1 231 ? -15.060 -2.358 15.476 1.00 92.50 231 PHE A CA 1
ATOM 1911 C C . PHE A 1 231 ? -15.592 -3.793 15.666 1.00 92.50 231 PHE A C 1
ATOM 1913 O O . PHE A 1 231 ? -15.860 -4.474 14.679 1.00 92.50 231 PHE A O 1
ATOM 1920 N N . SER A 1 232 ? -15.768 -4.284 16.901 1.00 86.31 232 SER A N 1
ATOM 1921 C CA . SER A 1 232 ? -16.098 -5.693 17.201 1.00 86.31 232 SER A CA 1
ATOM 1922 C C . SER A 1 232 ? -17.469 -6.178 16.704 1.00 86.31 232 SER A C 1
ATOM 1924 O O . SER A 1 232 ? -17.763 -7.364 16.803 1.00 86.31 232 SER A O 1
ATOM 1926 N N . GLY A 1 233 ? -18.324 -5.279 16.213 1.00 90.94 233 GLY A N 1
ATOM 1927 C CA . GLY A 1 233 ? -19.621 -5.599 15.603 1.00 90.94 233 GLY A CA 1
ATOM 1928 C C . GLY A 1 233 ? -19.726 -5.180 14.137 1.00 90.94 233 GLY A C 1
ATOM 1929 O O . GLY A 1 233 ? -20.828 -5.110 13.603 1.00 90.94 233 GLY A O 1
ATOM 1930 N N . GLU A 1 234 ? -18.605 -4.827 13.514 1.00 94.50 234 GLU A N 1
ATOM 1931 C CA . GLU A 1 234 ? -18.517 -4.439 12.107 1.00 94.50 234 GLU A CA 1
ATOM 1932 C C . GLU A 1 234 ? -17.655 -5.478 11.365 1.00 94.50 234 GLU A C 1
ATOM 1934 O O . GLU A 1 234 ? -17.064 -6.351 11.985 1.00 94.50 234 GLU A O 1
ATOM 1939 N N . GLU A 1 235 ? -17.552 -5.407 10.045 1.00 96.69 235 GLU A N 1
ATOM 1940 C CA . GLU A 1 235 ? -16.497 -6.025 9.233 1.00 96.69 235 GLU A CA 1
ATOM 1941 C C . GLU A 1 235 ? -15.617 -4.878 8.732 1.00 96.69 235 GLU A C 1
ATOM 1943 O O . GLU A 1 235 ? -16.141 -3.975 8.076 1.00 96.69 235 GLU A O 1
ATOM 1948 N N . ILE A 1 236 ? -14.313 -4.870 9.031 1.00 98.06 236 ILE A N 1
ATOM 1949 C CA . ILE A 1 236 ? -13.396 -3.910 8.395 1.00 98.06 236 ILE A CA 1
ATOM 1950 C C . ILE A 1 236 ? -13.132 -4.392 6.970 1.00 98.06 236 ILE A C 1
ATOM 1952 O O . ILE A 1 236 ? -12.682 -5.511 6.745 1.00 98.06 236 ILE A O 1
ATOM 1956 N N . THR A 1 237 ? -13.420 -3.526 6.008 1.00 97.69 237 THR A N 1
ATOM 1957 C CA . THR A 1 237 ? -13.467 -3.852 4.574 1.00 97.69 237 THR A CA 1
ATOM 1958 C C . THR A 1 237 ? -12.240 -3.362 3.821 1.00 97.69 237 THR A C 1
ATOM 1960 O O . THR A 1 237 ? -11.764 -4.043 2.919 1.00 97.69 237 THR A O 1
ATOM 1963 N N . PHE A 1 238 ? -11.693 -2.215 4.224 1.00 97.88 238 PHE A N 1
ATOM 1964 C CA . PHE A 1 238 ? -10.403 -1.722 3.763 1.00 97.88 238 PHE A CA 1
ATOM 1965 C C . PHE A 1 238 ? -9.789 -0.782 4.800 1.00 97.88 238 PHE A C 1
ATOM 1967 O O . PHE A 1 238 ? -10.496 -0.151 5.593 1.00 97.88 238 PHE A O 1
ATOM 1974 N N . ILE A 1 239 ? -8.464 -0.661 4.747 1.00 98.31 239 ILE A N 1
ATOM 1975 C CA . ILE A 1 239 ? -7.717 0.417 5.390 1.00 98.31 239 ILE A CA 1
ATOM 1976 C C . ILE A 1 239 ? -6.745 1.021 4.382 1.00 98.31 239 ILE A C 1
ATOM 1978 O O . ILE A 1 239 ? -6.174 0.285 3.582 1.00 98.31 239 ILE A O 1
ATOM 1982 N N . LYS A 1 240 ? -6.560 2.344 4.397 1.00 96.38 240 LYS A N 1
ATOM 1983 C CA . LYS A 1 240 ? -5.555 3.007 3.552 1.00 96.38 240 LYS A CA 1
ATOM 1984 C C . LYS A 1 240 ? -5.190 4.404 4.038 1.00 96.38 240 LYS A C 1
ATOM 1986 O O . LYS A 1 240 ? -5.923 5.011 4.815 1.00 96.38 240 LYS A O 1
ATOM 1991 N N . PHE A 1 241 ? -4.094 4.927 3.506 1.00 94.12 241 PHE A N 1
ATOM 1992 C CA . PHE A 1 241 ? -3.805 6.359 3.485 1.00 94.12 241 PHE A CA 1
ATOM 1993 C C . PHE A 1 241 ? -3.991 6.877 2.063 1.00 94.12 241 PHE A C 1
ATOM 1995 O O . PHE A 1 241 ? -3.838 6.124 1.102 1.00 94.12 241 PHE A O 1
ATOM 2002 N N . ASN A 1 242 ? -4.308 8.162 1.929 1.00 86.75 242 ASN A N 1
ATOM 2003 C CA . ASN A 1 242 ? -4.299 8.812 0.627 1.00 86.75 242 ASN A CA 1
ATOM 2004 C C . ASN A 1 242 ? -3.026 9.615 0.453 1.00 86.75 242 ASN A C 1
ATOM 2006 O O . ASN A 1 242 ? -2.688 10.443 1.295 1.00 86.75 242 ASN A O 1
ATOM 2010 N N . LEU A 1 243 ? -2.386 9.392 -0.686 1.00 83.00 243 LEU A N 1
ATOM 2011 C CA . LEU A 1 243 ? -1.294 10.206 -1.175 1.00 83.00 243 LEU A CA 1
ATOM 2012 C C . LEU A 1 243 ? -1.863 11.223 -2.168 1.00 83.00 243 LEU A C 1
ATOM 2014 O O . LEU A 1 243 ? -2.234 10.861 -3.284 1.00 83.00 243 LEU A O 1
ATOM 2018 N N . LEU A 1 244 ? -1.956 12.482 -1.752 1.00 81.00 244 LEU A N 1
ATOM 2019 C CA . LEU A 1 244 ? -2.481 13.569 -2.574 1.00 81.00 244 LEU A CA 1
ATOM 2020 C C . LEU A 1 244 ? -1.354 14.143 -3.444 1.00 81.00 244 LEU A C 1
ATOM 2022 O O . LEU A 1 244 ? -0.268 14.464 -2.945 1.00 81.00 244 LEU A O 1
ATOM 2026 N N . GLN A 1 245 ? -1.585 14.253 -4.753 1.00 73.25 245 GLN A N 1
ATOM 2027 C CA . GLN A 1 245 ? -0.604 14.753 -5.720 1.00 73.25 245 GLN A CA 1
ATOM 2028 C C . GLN A 1 245 ? -0.696 16.271 -5.918 1.00 73.25 245 GLN A C 1
ATOM 2030 O O . GLN A 1 245 ? 0.316 16.926 -6.172 1.00 73.25 245 GLN A O 1
ATOM 2035 N N . TYR A 1 246 ? -1.886 16.852 -5.765 1.00 65.38 246 TYR A N 1
ATOM 2036 C CA . TYR A 1 246 ? -2.185 18.251 -6.050 1.00 65.38 246 TYR A CA 1
ATOM 2037 C C . TYR A 1 246 ? -2.921 18.937 -4.892 1.00 65.38 246 TYR A C 1
ATOM 2039 O O . TYR A 1 246 ? -3.944 18.477 -4.403 1.00 65.38 246 TYR A O 1
ATOM 2047 N N . GLY A 1 247 ? -2.460 20.128 -4.513 1.00 61.22 247 GLY A N 1
ATOM 2048 C CA . GLY A 1 247 ? -3.160 20.981 -3.551 1.00 61.22 247 GLY A CA 1
ATOM 2049 C C . GLY A 1 247 ? -2.207 21.720 -2.622 1.00 61.22 247 GLY A C 1
ATOM 2050 O O . GLY A 1 247 ? -1.044 21.345 -2.468 1.00 61.22 247 GLY A O 1
ATOM 2051 N N . ASN A 1 248 ? -2.696 22.794 -2.003 1.00 62.41 248 ASN A N 1
ATOM 2052 C CA . ASN A 1 248 ? -1.937 23.499 -0.980 1.00 62.41 248 ASN A CA 1
ATOM 2053 C C . ASN A 1 248 ? -1.970 22.694 0.327 1.00 62.41 248 ASN A C 1
ATOM 2055 O O . ASN A 1 248 ? -2.937 22.763 1.082 1.00 62.41 248 ASN A O 1
ATOM 2059 N N . ARG A 1 249 ? -0.899 21.940 0.598 1.00 68.56 249 ARG A N 1
ATOM 2060 C CA . ARG A 1 249 ? -0.746 21.144 1.831 1.00 68.56 249 ARG A CA 1
ATOM 2061 C C . ARG A 1 249 ? -0.710 22.001 3.101 1.00 68.56 249 ARG A C 1
ATOM 2063 O O . ARG A 1 249 ? -0.986 21.490 4.177 1.00 68.56 249 ARG A O 1
ATOM 2070 N N . ASN A 1 250 ? -0.400 23.291 2.962 1.00 62.84 250 ASN A N 1
ATOM 2071 C CA . ASN A 1 250 ? -0.329 24.243 4.067 1.00 62.84 250 ASN A CA 1
ATOM 2072 C C . ASN A 1 250 ? -1.666 24.950 4.335 1.00 62.84 250 ASN A C 1
ATOM 2074 O O . ASN A 1 250 ? -1.722 25.802 5.218 1.00 62.84 250 ASN A O 1
ATOM 2078 N N . ASP A 1 251 ? -2.724 24.661 3.570 1.00 64.00 251 ASP A N 1
ATOM 2079 C CA . ASP A 1 251 ? -4.046 25.219 3.842 1.00 64.00 251 ASP A CA 1
ATOM 2080 C C . ASP A 1 251 ? -4.659 24.516 5.072 1.00 64.00 251 ASP A C 1
ATOM 2082 O O . ASP A 1 251 ? -4.903 23.307 5.014 1.00 64.00 251 ASP A O 1
ATOM 2086 N N . PRO A 1 252 ? -4.932 25.233 6.180 1.00 53.38 252 PRO A N 1
ATOM 2087 C CA . PRO A 1 252 ? -5.537 24.657 7.382 1.00 53.38 252 PRO A CA 1
ATOM 2088 C C . PRO A 1 252 ? -6.980 24.166 7.169 1.00 53.38 252 PRO A C 1
ATOM 2090 O O . PRO A 1 252 ? -7.461 23.351 7.954 1.00 53.38 252 PRO A O 1
ATOM 2093 N N . ASN A 1 253 ? -7.662 24.620 6.111 1.00 56.38 253 ASN A N 1
ATOM 2094 C CA . ASN A 1 253 ? -8.951 24.081 5.659 1.00 56.38 253 ASN A CA 1
ATOM 2095 C C . ASN A 1 253 ? -8.789 23.067 4.511 1.00 56.38 253 ASN A C 1
ATOM 2097 O O . ASN A 1 253 ? -9.777 22.574 3.962 1.00 56.38 253 ASN A O 1
ATOM 2101 N N . GLY A 1 254 ? -7.547 22.790 4.115 1.00 60.44 254 GLY A N 1
ATOM 2102 C CA . GLY A 1 254 ? -7.199 21.946 2.989 1.00 60.44 254 GLY A CA 1
ATOM 2103 C C . GLY A 1 254 ? -7.222 20.458 3.319 1.00 60.44 254 GLY A C 1
ATOM 2104 O O . GLY A 1 254 ? -7.193 20.016 4.467 1.00 60.44 254 GLY A O 1
ATOM 2105 N N . TYR A 1 255 ? -7.206 19.652 2.263 1.00 67.31 255 TYR A N 1
ATOM 2106 C CA . TYR A 1 255 ? -7.188 18.193 2.356 1.00 67.31 255 TYR A CA 1
ATOM 2107 C C . TYR A 1 255 ? -5.848 17.622 2.854 1.00 67.31 255 TYR A C 1
ATOM 2109 O O . TYR A 1 255 ? -5.759 16.415 3.055 1.00 67.31 255 TYR A O 1
ATOM 2117 N N . GLY A 1 256 ? -4.819 18.444 3.099 1.00 72.25 256 GLY A N 1
ATOM 2118 C CA . GLY A 1 256 ? -3.499 17.987 3.556 1.00 72.25 256 GLY A CA 1
ATOM 2119 C C . GLY A 1 256 ? -3.550 17.163 4.849 1.00 72.25 256 GLY A C 1
ATOM 2120 O O . GLY A 1 256 ? -2.881 16.139 4.949 1.00 72.25 256 GLY A O 1
ATOM 2121 N N . GLN A 1 257 ? -4.437 17.513 5.792 1.00 79.62 257 GLN A N 1
ATOM 2122 C CA . GLN A 1 257 ? -4.622 16.732 7.025 1.00 79.62 257 GLN A CA 1
ATOM 2123 C C . GLN A 1 257 ? -5.104 15.296 6.754 1.00 79.62 257 GLN A C 1
ATOM 2125 O O . GLN A 1 257 ? -4.825 14.384 7.533 1.00 79.62 257 GLN A O 1
ATOM 2130 N N . SER A 1 258 ? -5.801 15.063 5.637 1.00 85.31 258 SER A N 1
ATOM 2131 C CA . SER A 1 258 ? -6.257 13.720 5.270 1.00 85.31 258 SER A CA 1
ATOM 2132 C C . SER A 1 258 ? -5.112 12.767 4.924 1.00 85.31 258 SER A C 1
ATOM 2134 O O . SER A 1 258 ? -5.285 11.563 5.092 1.00 85.31 258 SER A O 1
ATOM 2136 N N . GLU A 1 259 ? -3.936 13.274 4.530 1.00 87.50 259 GLU A N 1
ATOM 2137 C CA . GLU A 1 259 ? -2.754 12.435 4.277 1.00 87.50 259 GLU A CA 1
ATOM 2138 C C . GLU A 1 259 ? -2.169 11.834 5.571 1.00 87.50 259 GLU A C 1
ATOM 2140 O O . GLU A 1 259 ? -1.437 10.845 5.505 1.00 87.50 259 GLU A O 1
ATOM 2145 N N . TYR A 1 260 ? -2.508 12.403 6.737 1.00 91.62 260 TYR A N 1
ATOM 2146 C CA . TYR A 1 260 ? -2.161 11.893 8.074 1.00 91.62 260 TYR A CA 1
ATOM 2147 C C . TYR A 1 260 ? -3.247 10.986 8.671 1.00 91.62 260 TYR A C 1
ATOM 2149 O O . TYR A 1 260 ? -3.099 10.459 9.775 1.00 91.62 260 TYR A O 1
ATOM 2157 N N . CYS A 1 261 ? -4.370 10.815 7.972 1.00 95.06 261 CYS A N 1
ATOM 2158 C CA . CYS A 1 261 ? -5.483 10.027 8.470 1.00 95.06 261 CYS A CA 1
ATOM 2159 C C . CYS A 1 261 ? -5.441 8.602 7.918 1.00 95.06 261 CYS A C 1
ATOM 2161 O O . CYS A 1 261 ? -5.463 8.402 6.703 1.00 95.06 261 CYS A O 1
ATOM 2163 N N . LEU A 1 262 ? -5.495 7.611 8.810 1.00 97.88 262 LEU A N 1
ATOM 2164 C CA . LEU A 1 262 ? -5.839 6.249 8.425 1.00 97.88 262 LEU A CA 1
ATOM 2165 C C . LEU A 1 262 ? -7.331 6.216 8.088 1.00 97.88 262 LEU A C 1
ATOM 2167 O O . LEU A 1 262 ? -8.178 6.470 8.945 1.00 97.88 262 LEU A O 1
ATOM 2171 N N . ILE A 1 263 ? -7.659 5.903 6.843 1.00 97.50 263 ILE A N 1
ATOM 2172 C CA . ILE A 1 263 ? -9.035 5.754 6.384 1.00 97.50 263 ILE A CA 1
ATOM 2173 C C . ILE A 1 263 ? -9.440 4.300 6.567 1.00 97.50 263 ILE A C 1
ATOM 2175 O O . ILE A 1 263 ? -8.759 3.404 6.079 1.00 97.50 263 ILE A O 1
ATOM 2179 N N . VAL A 1 264 ? -10.553 4.081 7.255 1.00 98.19 264 VAL A N 1
ATOM 2180 C CA . VAL A 1 264 ? -11.099 2.770 7.592 1.00 98.19 264 VAL A CA 1
ATOM 2181 C C . VAL A 1 264 ? -12.510 2.678 7.032 1.00 98.19 264 VAL A C 1
ATOM 2183 O O . VAL A 1 264 ? -13.396 3.424 7.455 1.00 98.19 264 VAL A O 1
ATOM 2186 N N . GLY A 1 265 ? -12.723 1.765 6.090 1.00 98.06 265 GLY A N 1
ATOM 2187 C CA . GLY A 1 265 ? -14.056 1.361 5.660 1.00 98.06 265 GLY A CA 1
ATOM 2188 C C . GLY A 1 265 ? -14.535 0.174 6.481 1.00 98.06 265 GLY A C 1
ATOM 2189 O O . GLY A 1 265 ? -13.802 -0.802 6.654 1.00 98.06 265 GLY A O 1
ATOM 2190 N N . SER A 1 266 ? -15.775 0.203 6.949 1.00 97.69 266 SER A N 1
ATOM 2191 C CA . SER A 1 266 ? -16.374 -0.922 7.666 1.00 97.69 266 SER A CA 1
ATOM 2192 C C . SER A 1 266 ? -17.875 -1.039 7.415 1.00 97.69 266 SER A C 1
ATOM 2194 O O . SER A 1 266 ? -18.497 -0.117 6.887 1.00 97.69 266 SER A O 1
ATOM 2196 N N . THR A 1 267 ? -18.474 -2.185 7.746 1.00 97.25 267 THR A N 1
ATOM 2197 C CA . THR A 1 267 ? -19.922 -2.400 7.587 1.00 97.25 267 THR A CA 1
ATOM 2198 C C . THR A 1 267 ? -20.520 -3.288 8.673 1.00 97.25 267 THR A C 1
ATOM 2200 O O . THR A 1 267 ? -19.877 -4.220 9.142 1.00 97.25 267 THR A O 1
ATOM 2203 N N . LYS A 1 268 ? -21.773 -3.023 9.052 1.00 95.94 268 LYS A N 1
ATOM 2204 C CA . LYS A 1 268 ? -22.621 -3.919 9.863 1.00 95.94 268 LYS A CA 1
ATOM 2205 C C . LYS A 1 268 ? -23.545 -4.799 9.004 1.00 95.94 268 LYS A C 1
ATOM 2207 O O . LYS A 1 268 ? -24.379 -5.519 9.544 1.00 95.94 268 LYS A O 1
ATOM 2212 N N . GLY A 1 269 ? -23.413 -4.731 7.676 1.00 93.81 269 GLY A N 1
ATOM 2213 C CA . GLY A 1 269 ? -24.333 -5.337 6.714 1.00 93.81 269 GLY A CA 1
ATOM 2214 C C . GLY A 1 269 ? -25.525 -4.435 6.362 1.00 93.81 269 GLY A C 1
ATOM 2215 O O . GLY A 1 269 ? -25.727 -3.376 6.952 1.00 93.81 269 GLY A O 1
ATOM 2216 N N . GLY A 1 270 ? -26.322 -4.859 5.378 1.00 93.06 270 GLY A N 1
ATOM 2217 C CA . GLY A 1 270 ? -27.460 -4.087 4.863 1.00 93.06 270 GLY A CA 1
ATOM 2218 C C . GLY A 1 270 ? -27.068 -2.949 3.911 1.00 93.06 270 GLY A C 1
ATOM 2219 O O . GLY A 1 270 ? -25.905 -2.784 3.550 1.00 93.06 270 GLY A O 1
ATOM 2220 N N . GLU A 1 271 ? -28.062 -2.167 3.483 1.00 93.25 271 GLU A N 1
ATOM 2221 C CA . GLU A 1 271 ? -27.896 -1.124 2.455 1.00 93.25 271 GLU A CA 1
ATOM 2222 C C . GLU A 1 271 ? -27.257 0.171 2.979 1.00 93.25 271 GLU A C 1
ATOM 2224 O O . GLU A 1 271 ? -26.687 0.933 2.204 1.00 93.25 271 GLU A O 1
ATOM 2229 N N . THR A 1 272 ? -27.332 0.415 4.290 1.00 94.44 272 THR A N 1
ATOM 2230 C CA . THR A 1 272 ? -26.860 1.655 4.937 1.00 94.44 272 THR A CA 1
ATOM 2231 C C . THR A 1 272 ? -25.971 1.407 6.161 1.00 94.44 272 THR A C 1
ATOM 2233 O O . THR A 1 272 ? -25.628 2.346 6.881 1.00 94.44 272 THR A O 1
ATOM 2236 N N . GLY A 1 273 ? -25.589 0.149 6.417 1.00 95.25 273 GLY A N 1
ATOM 2237 C CA . GLY A 1 273 ? -24.772 -0.238 7.574 1.00 95.25 273 GLY A CA 1
ATOM 2238 C C . GLY A 1 273 ? -23.271 0.019 7.421 1.00 95.25 273 GLY A C 1
ATOM 2239 O O . GLY A 1 273 ? -22.505 -0.308 8.326 1.00 95.25 273 GLY A O 1
ATOM 2240 N N . GLY A 1 274 ? -22.846 0.569 6.289 1.00 97.44 274 GLY A N 1
ATOM 2241 C CA . GLY A 1 274 ? -21.478 0.931 5.954 1.00 97.44 274 GLY A CA 1
ATOM 2242 C C . GLY A 1 274 ? -21.073 2.310 6.468 1.00 97.44 274 GLY A C 1
ATOM 2243 O O . GLY A 1 274 ? -21.841 3.275 6.421 1.00 97.44 274 GLY A O 1
ATOM 2244 N N . MET A 1 275 ? -19.824 2.399 6.917 1.00 96.94 275 MET A N 1
ATOM 2245 C CA . MET A 1 275 ? -19.207 3.590 7.485 1.00 96.94 275 MET A CA 1
ATOM 2246 C C . MET A 1 275 ? -17.795 3.767 6.927 1.00 96.94 275 MET A C 1
ATOM 2248 O O . MET A 1 275 ? -17.047 2.802 6.782 1.00 96.94 275 MET A O 1
ATOM 2252 N N . ILE A 1 276 ? -17.406 5.013 6.668 1.00 97.25 276 ILE A N 1
ATOM 2253 C CA . ILE A 1 276 ? -16.011 5.388 6.421 1.00 97.25 276 ILE A CA 1
ATOM 2254 C C . ILE A 1 276 ? -15.562 6.294 7.560 1.00 97.25 276 ILE A C 1
ATOM 2256 O O . ILE A 1 276 ? -16.176 7.333 7.791 1.00 97.25 276 ILE A O 1
ATOM 2260 N N . ARG A 1 277 ? -14.488 5.925 8.260 1.00 96.69 277 ARG A N 1
ATOM 2261 C CA . ARG A 1 277 ? -13.880 6.723 9.335 1.00 96.69 277 ARG A CA 1
ATOM 2262 C C . ARG A 1 277 ? -12.466 7.125 8.956 1.00 96.69 277 ARG A C 1
ATOM 2264 O O . ARG A 1 277 ? -11.697 6.315 8.457 1.00 96.69 277 ARG A O 1
ATOM 2271 N N . MET A 1 278 ? -12.117 8.374 9.215 1.00 96.12 278 MET A N 1
ATOM 2272 C CA . MET A 1 278 ? -10.769 8.909 9.077 1.00 96.12 278 MET A CA 1
ATOM 2273 C C . MET A 1 278 ? -10.205 9.085 10.480 1.00 96.12 278 MET A C 1
ATOM 2275 O O . MET A 1 278 ? -10.734 9.876 11.259 1.00 96.12 278 MET A O 1
ATOM 2279 N N . LEU A 1 279 ? -9.171 8.323 10.815 1.00 97.25 279 LEU A N 1
ATOM 2280 C CA . LEU A 1 279 ? -8.530 8.318 12.125 1.00 97.25 279 LEU A CA 1
ATOM 2281 C C . LEU A 1 279 ? -7.225 9.105 12.042 1.00 97.25 279 LEU A C 1
ATOM 2283 O O . LEU A 1 279 ? -6.339 8.742 11.274 1.00 97.25 279 LEU A O 1
ATOM 2287 N N . ASN A 1 280 ? -7.103 10.172 12.821 1.00 95.50 280 ASN A N 1
ATOM 2288 C CA . ASN A 1 280 ? -5.910 11.002 12.863 1.00 95.50 280 ASN A CA 1
ATOM 2289 C C . ASN A 1 280 ? -4.757 10.246 13.534 1.00 95.50 280 ASN A C 1
ATOM 2291 O O . ASN A 1 280 ? -4.831 9.929 14.725 1.00 95.50 280 ASN A O 1
ATOM 2295 N N . ILE A 1 281 ? -3.693 9.983 12.777 1.00 96.62 281 ILE A N 1
ATOM 2296 C CA . ILE A 1 281 ? -2.478 9.346 13.280 1.00 96.62 281 ILE A CA 1
ATOM 2297 C C . ILE A 1 281 ? -1.453 10.431 13.604 1.00 96.62 281 ILE A C 1
ATOM 2299 O O . ILE A 1 281 ? -1.200 11.331 12.806 1.00 96.62 281 ILE A O 1
ATOM 2303 N N . LYS A 1 282 ? -0.866 10.350 14.797 1.00 94.12 282 LYS A N 1
ATOM 2304 C CA . LYS A 1 282 ? 0.177 11.269 15.260 1.00 94.12 282 LYS A CA 1
ATOM 2305 C C . LYS A 1 282 ? 1.558 10.634 15.112 1.00 94.12 282 LYS A C 1
ATOM 2307 O O . LYS A 1 282 ? 1.683 9.429 14.917 1.00 94.12 282 LYS A O 1
ATOM 2312 N N . GLU A 1 283 ? 2.587 11.468 15.196 1.00 92.25 283 GLU A N 1
ATOM 2313 C CA . GLU A 1 283 ? 3.971 11.093 14.899 1.00 92.25 283 GLU A CA 1
ATOM 2314 C C . GLU A 1 283 ? 4.541 10.030 15.841 1.00 92.25 283 GLU A C 1
ATOM 2316 O O . GLU A 1 283 ? 5.350 9.213 15.405 1.00 92.25 283 GLU A O 1
ATOM 2321 N N . ARG A 1 284 ? 4.155 10.016 17.124 1.00 94.00 284 ARG A N 1
ATOM 2322 C CA . ARG A 1 284 ? 4.735 9.076 18.090 1.00 94.00 284 ARG A CA 1
ATOM 2323 C C . ARG A 1 284 ? 3.870 7.834 18.225 1.00 94.00 284 ARG A C 1
ATOM 2325 O O . ARG A 1 284 ? 2.654 7.918 18.365 1.00 94.00 284 ARG A O 1
ATOM 2332 N N . MET A 1 285 ? 4.528 6.678 18.303 1.00 92.44 285 MET A N 1
ATOM 2333 C CA . MET A 1 285 ? 3.887 5.364 18.421 1.00 92.44 285 MET A CA 1
ATOM 2334 C C . MET A 1 285 ? 2.849 5.289 19.552 1.00 92.44 285 MET A C 1
ATOM 2336 O O . MET A 1 285 ? 1.813 4.654 19.395 1.00 92.44 285 MET A O 1
ATOM 2340 N N . ASN A 1 286 ? 3.093 5.958 20.685 1.00 93.25 286 ASN A N 1
ATOM 2341 C CA . ASN A 1 286 ? 2.217 5.923 21.863 1.00 93.25 286 ASN A CA 1
ATOM 2342 C C . ASN A 1 286 ? 1.186 7.056 21.929 1.00 93.25 286 ASN A C 1
ATOM 2344 O O . ASN A 1 286 ? 0.405 7.106 22.876 1.00 93.25 286 ASN A O 1
ATOM 2348 N N . ASP A 1 287 ? 1.125 7.923 20.922 1.00 95.69 287 ASP A N 1
ATOM 2349 C CA . ASP A 1 287 ? 0.159 9.012 20.919 1.00 95.69 287 ASP A CA 1
ATOM 2350 C C . ASP A 1 287 ? -1.282 8.497 20.768 1.00 95.69 287 ASP A C 1
ATOM 2352 O O . ASP A 1 287 ? -1.563 7.428 20.203 1.00 95.69 287 ASP A O 1
ATOM 2356 N N . GLU A 1 288 ? -2.218 9.279 21.301 1.00 95.38 288 GLU A N 1
ATOM 2357 C CA . GLU A 1 288 ? -3.647 9.027 21.155 1.00 95.38 288 GLU A CA 1
ATOM 2358 C C . GLU A 1 288 ? -4.081 9.211 19.696 1.00 95.38 288 GLU A C 1
ATOM 2360 O O . GLU A 1 288 ? -3.793 10.239 19.072 1.00 95.38 288 GLU A O 1
ATOM 2365 N N . VAL A 1 289 ? -4.813 8.220 19.186 1.00 97.25 289 VAL A N 1
ATOM 2366 C CA . VAL A 1 289 ? -5.460 8.256 17.872 1.00 97.25 289 VAL A CA 1
ATOM 2367 C C . VAL A 1 289 ? -6.893 8.728 18.061 1.00 97.25 289 VAL A C 1
ATOM 2369 O O . VAL A 1 289 ? -7.626 8.166 18.872 1.00 97.25 289 VAL A O 1
ATOM 2372 N N . THR A 1 290 ? -7.307 9.732 17.297 1.00 97.06 290 THR A N 1
ATOM 2373 C CA . THR A 1 290 ? -8.634 10.348 17.422 1.00 97.06 290 THR A CA 1
ATOM 2374 C C . THR A 1 290 ? -9.386 10.315 16.099 1.00 97.06 290 THR A C 1
ATOM 2376 O O . THR A 1 290 ? -8.790 10.297 15.022 1.00 97.06 290 THR A O 1
ATOM 2379 N N . LEU A 1 291 ? -10.713 10.313 16.155 1.00 96.62 291 LEU A N 1
ATOM 2380 C CA . LEU A 1 291 ? -11.561 10.466 14.983 1.00 96.62 291 LEU A CA 1
ATOM 2381 C C . LEU A 1 291 ? -11.387 11.868 14.403 1.00 96.62 291 LEU A C 1
ATOM 2383 O O . LEU A 1 291 ? -11.612 12.866 15.083 1.00 96.62 291 LEU A O 1
ATOM 2387 N N . TYR A 1 292 ? -11.021 11.933 13.129 1.00 93.75 292 TYR A N 1
ATOM 2388 C CA . TYR A 1 292 ? -11.001 13.174 12.368 1.00 93.75 292 TYR A CA 1
ATOM 2389 C C . TYR A 1 292 ? -12.357 13.433 11.711 1.00 93.75 292 TYR A C 1
ATOM 2391 O O . TYR A 1 292 ? -12.930 14.513 11.849 1.00 93.75 292 TYR A O 1
ATOM 2399 N N . LYS A 1 293 ? -12.884 12.439 10.988 1.00 92.75 293 LYS A N 1
ATOM 2400 C CA . LYS A 1 293 ? -14.146 12.562 10.253 1.00 92.75 293 LYS A CA 1
ATOM 2401 C C . LYS A 1 293 ? -14.788 11.204 10.015 1.00 92.75 293 LYS A C 1
ATOM 2403 O O . LYS A 1 293 ? -14.084 10.205 9.892 1.00 92.75 293 LYS A O 1
ATOM 2408 N N . GLU A 1 294 ? -16.107 11.178 9.892 1.00 94.50 294 GLU A N 1
ATOM 2409 C CA . GLU A 1 294 ? -16.857 9.978 9.532 1.00 94.50 294 GLU A CA 1
ATOM 2410 C C . GLU A 1 294 ? -17.928 10.261 8.479 1.00 94.50 294 GLU A C 1
ATOM 2412 O O . GLU A 1 294 ? -18.417 11.386 8.348 1.00 94.50 294 GLU A O 1
ATOM 2417 N N . TYR A 1 295 ? -18.266 9.226 7.716 1.00 95.06 295 TYR A N 1
ATOM 2418 C CA . TYR A 1 295 ? -19.265 9.258 6.659 1.00 95.06 295 TYR A CA 1
ATOM 2419 C C . TYR A 1 295 ? -20.117 7.979 6.738 1.00 95.06 295 TYR A C 1
ATOM 2421 O O . TYR A 1 295 ? -19.624 6.904 6.378 1.00 95.06 295 TYR A O 1
ATOM 2429 N N . PRO A 1 296 ? -21.365 8.064 7.229 1.00 95.62 296 PRO A N 1
ATOM 2430 C CA . PRO A 1 296 ? -22.289 6.932 7.279 1.00 95.62 296 PRO A CA 1
ATOM 2431 C C . PRO A 1 296 ? -23.069 6.760 5.967 1.00 95.62 296 PRO A C 1
ATOM 2433 O O . PRO A 1 296 ? -23.020 7.614 5.081 1.00 95.62 296 PRO A O 1
ATOM 2436 N N . GLY A 1 297 ? -23.872 5.694 5.892 1.00 94.06 297 GLY A N 1
ATOM 2437 C CA . GLY A 1 297 ? -24.916 5.531 4.873 1.00 94.06 297 GLY A CA 1
ATOM 2438 C C . GLY A 1 297 ? -24.484 4.764 3.626 1.00 94.06 297 GLY A C 1
ATOM 2439 O O . GLY A 1 297 ? -25.201 4.773 2.630 1.00 94.06 297 GLY A O 1
ATOM 2440 N N . PHE A 1 298 ? -23.333 4.094 3.673 1.00 95.06 298 PHE A N 1
ATOM 2441 C CA . PHE A 1 298 ? -22.900 3.176 2.619 1.00 95.06 298 PHE A CA 1
ATOM 2442 C C . PHE A 1 298 ? -23.479 1.775 2.856 1.00 95.06 298 PHE A C 1
ATOM 2444 O O . PHE A 1 298 ? -23.894 1.461 3.964 1.00 95.06 298 PHE A O 1
ATOM 2451 N N . ALA A 1 299 ? -23.448 0.897 1.853 1.00 94.56 299 ALA A N 1
ATOM 2452 C CA . ALA A 1 299 ? -23.741 -0.525 2.050 1.00 94.56 299 ALA A CA 1
ATOM 2453 C C . ALA A 1 299 ? -22.501 -1.262 2.597 1.00 94.56 299 ALA A C 1
ATOM 2455 O O . ALA A 1 299 ? -22.251 -1.313 3.804 1.00 94.56 299 ALA A O 1
ATOM 2456 N N . LYS A 1 300 ? -21.660 -1.776 1.694 1.00 96.56 300 LYS A N 1
ATOM 2457 C CA . LYS A 1 300 ? -20.328 -2.310 1.994 1.00 96.56 300 LYS A CA 1
ATOM 2458 C C . LYS A 1 300 ? -19.289 -1.451 1.268 1.00 96.56 300 LYS A C 1
ATOM 2460 O O . LYS A 1 300 ? -19.153 -1.594 0.054 1.00 96.56 300 LYS A O 1
ATOM 2465 N N . PRO A 1 301 ? -18.604 -0.525 1.957 1.00 95.88 301 PRO A N 1
ATOM 2466 C CA . PRO A 1 301 ? -17.582 0.283 1.310 1.00 95.88 301 PRO A CA 1
ATOM 2467 C C . PRO A 1 301 ? -16.388 -0.628 0.969 1.00 95.88 301 PRO A C 1
ATOM 2469 O O . PRO A 1 301 ? -16.022 -1.476 1.769 1.00 95.88 301 PRO A O 1
ATOM 2472 N N . ILE A 1 302 ? -15.821 -0.515 -0.233 1.00 93.31 302 ILE A N 1
ATOM 2473 C CA . ILE A 1 302 ? -14.654 -1.323 -0.658 1.00 93.31 302 ILE A CA 1
ATOM 2474 C C . ILE A 1 302 ? -13.437 -0.461 -0.990 1.00 93.31 302 ILE A C 1
ATOM 2476 O O . ILE A 1 302 ? -12.314 -0.947 -0.940 1.00 93.31 302 ILE A O 1
ATOM 2480 N N . ASP A 1 303 ? -13.667 0.816 -1.299 1.00 91.25 303 ASP A N 1
ATOM 2481 C CA . ASP A 1 303 ? -12.640 1.825 -1.511 1.00 91.25 303 ASP A CA 1
ATOM 2482 C C . ASP A 1 303 ? -13.254 3.240 -1.429 1.00 91.25 303 ASP A C 1
ATOM 2484 O O . ASP A 1 303 ? -14.477 3.405 -1.449 1.00 91.25 303 ASP A O 1
ATOM 2488 N N . ILE A 1 304 ? -12.407 4.270 -1.354 1.00 89.44 304 ILE A N 1
ATOM 2489 C CA . ILE A 1 304 ? -12.780 5.685 -1.485 1.00 89.44 304 ILE A CA 1
ATOM 2490 C C . ILE A 1 304 ? -11.696 6.473 -2.224 1.00 89.44 304 ILE A C 1
ATOM 2492 O O . ILE A 1 304 ? -10.559 6.547 -1.773 1.00 89.44 304 ILE A O 1
ATOM 2496 N N . VAL A 1 305 ? -12.036 7.141 -3.324 1.00 83.81 305 VAL A N 1
ATOM 2497 C CA . VAL A 1 305 ? -11.082 7.958 -4.094 1.00 83.81 305 VAL A CA 1
ATOM 2498 C C . VAL A 1 305 ? -11.422 9.438 -3.957 1.00 83.81 305 VAL A C 1
ATOM 2500 O O . VAL A 1 305 ? -12.590 9.827 -3.956 1.00 83.81 305 VAL A O 1
ATOM 2503 N N . PHE A 1 306 ? -10.391 10.273 -3.841 1.00 79.31 306 PHE A N 1
ATOM 2504 C CA . PHE A 1 306 ? -10.529 11.719 -3.715 1.00 79.31 306 PHE A CA 1
ATOM 2505 C C . PHE A 1 306 ? -10.230 12.373 -5.060 1.00 79.31 306 PHE A C 1
ATOM 2507 O O . PHE A 1 306 ? -9.243 12.051 -5.715 1.00 79.31 306 PHE A O 1
ATOM 2514 N N . ARG A 1 307 ? -11.090 13.308 -5.473 1.00 76.31 307 ARG A N 1
ATOM 2515 C CA . ARG A 1 307 ? -10.843 14.134 -6.654 1.00 76.31 307 ARG A CA 1
ATOM 2516 C C . ARG A 1 307 ? -10.154 15.421 -6.231 1.00 76.31 307 ARG A C 1
ATOM 2518 O O . ARG A 1 307 ? -10.785 16.286 -5.625 1.00 76.31 307 ARG A O 1
ATOM 2525 N N . GLU A 1 308 ? -8.899 15.565 -6.622 1.00 72.12 308 GLU A N 1
ATOM 2526 C CA . GLU A 1 308 ? -8.132 16.790 -6.419 1.00 72.12 308 GLU A CA 1
ATOM 2527 C C . GLU A 1 308 ? -8.581 17.848 -7.440 1.00 72.12 308 GLU A C 1
ATOM 2529 O O . GLU A 1 308 ? -8.693 17.577 -8.639 1.00 72.12 308 GLU A O 1
ATOM 2534 N N . ARG A 1 309 ? -8.911 19.052 -6.964 1.00 64.94 309 ARG A N 1
ATOM 2535 C CA . ARG A 1 309 ? -9.270 20.203 -7.805 1.00 64.94 309 ARG A CA 1
ATOM 2536 C C . ARG A 1 309 ? -8.286 21.327 -7.500 1.00 64.94 309 ARG A C 1
ATOM 2538 O O . ARG A 1 309 ? -8.086 21.641 -6.330 1.00 64.94 309 ARG A O 1
ATOM 2545 N N . LYS A 1 310 ? -7.661 21.869 -8.545 1.00 55.88 310 LYS A N 1
ATOM 2546 C CA . LYS A 1 310 ? -6.873 23.104 -8.472 1.00 55.88 310 LYS A CA 1
ATOM 2547 C C . LYS A 1 310 ? -7.786 24.316 -8.562 1.00 55.88 310 LYS A C 1
ATOM 2549 O O . LYS A 1 310 ? -8.827 24.195 -9.247 1.00 55.88 310 LYS A O 1
#

Organism: NCBI:txid544645

pLDDT: mean 88.33, std 12.05, range [50.38, 98.81]

Radius of gyration: 19.84 Å; chains: 1; bounding box: 52×46×53 Å

Foldseek 3Di:
DDDPVPPLVVLEQDADVVRAWLDWDWQAELDLQQIWIWTAGQFFIFIDGPNVPHGRRDGAQDEPPDPDGFGWDSDWQWFLAPSRHADCFWTWIAGQVQGFIWTQDSPPPGRYIYRDDAPDDLDHRRHQWGFQDKDWAPEPRIKIWTWTAHPVLWIWIWIWDPGHDNDIDTDNLGTDTQDDPPQSQWREWEAQRYAQWIWTDDQQWIKIARSRVRDIDTAQEAEPVRHTDDRNQKAWQYKYADSDHDDDLPPPPDCVQSSQWIWIWIANADAWRIKIWTWHHDRDPPDHIYTPDMDTGHHGDNDDDDDDDD

Secondary structure (DSSP, 8-state):
---GGG-GGGGBSS--SS--EEEEEEE--SSGGG-EEEEEESS-EEEEEGGGT--B-S----BTT-SS---B-S--BS-SS-TTT-SS--EEEEETTTTEEEEE--STT--SEEPPP-SS-SS-SB---EEEEEEE--TTTT-EEEEEE-TTS-EEEEEEEEEETTEEEEEEEEEEE---TTGGG--EEEE-SSSSEEEEEETTEEEEEETTT--EEE---B-TTS-B---TTSEEEEEE-----SS-TT-TTSGGGGGGEEEEEEE-SSSS-EEEEEEEPPSSTTSPPEEEEEEEEESS----------

Sequence (310 aa):
TWEEAFDLKYEMGMLPEPFIPTCVTSIAPRDWSYTRNILLTTTEVYCKNVGSGYIYELPQNNILEEEKTFKVAPVVITSGEDITSQWEPPVILYDTDNNRFVQLDLTWNGTSCRIPTLKKEIWPMVTGKDFVYATNTRQNYASSFIILRDNNNKLWLHGLGNIYQNSFAQLEKYYYQLDAPDIERAKLFAVHTYYYFLFYVVDNQIYQFDMVTKESRKLTPKDKDGNDINFSGEEITFIKFNLLQYGNRNDPNGYGQSEYCLIVGSTKGGETGGMIRMLNIKERMNDEVTLYKEYPGFAKPIDIVFRERK